Protein AF-0000000066315818 (afdb_homodimer)

Sequence (242 aa):
MDNQFQSSKPIYLQIADQIFYRLVRKELLPGDKLPSVREMAIQTKVNPNTIQRTYSEMERLGIVETRRGQGTFIAEKAEIVDELKDKLTREVLEGFVKQMKELGLTKEEMLEGIKTFTEGGMDNQFQSSKPIYLQIADQIFYRLVRKELLPGDKLPSVREMAIQTKVNPNTIQRTYSEMERLGIVETRRGQGTFIAEKAEIVDELKDKLTREVLEGFVKQMKELGLTKEEMLEGIKTFTEGG

Solvent-accessible surface area (backbone atoms only — not comparable to full-atom values): 13386 Å² total; per-residue (Å²): 114,80,56,60,59,72,69,65,72,56,65,36,57,50,52,43,46,54,52,50,51,32,36,61,65,61,77,40,52,70,58,39,74,49,70,52,49,65,54,44,14,62,56,51,72,42,58,46,69,44,39,44,51,24,53,50,53,35,33,74,71,56,52,31,42,75,42,90,97,76,46,42,24,32,34,82,52,93,54,50,51,60,51,47,46,51,50,53,50,50,53,51,49,52,52,47,53,53,55,41,45,68,72,68,49,49,74,65,53,51,51,50,48,52,52,52,55,64,66,76,98,113,79,56,60,57,71,69,64,71,56,65,37,57,49,52,44,48,54,51,50,52,32,36,61,63,61,78,40,52,69,59,40,74,50,71,52,48,65,55,44,14,63,57,52,73,42,58,45,69,45,40,46,49,24,55,51,53,35,34,75,71,55,51,29,42,76,42,90,98,76,46,39,25,32,34,81,51,94,53,50,52,60,50,47,45,51,51,53,50,51,52,53,50,52,53,47,52,52,52,41,45,69,71,68,50,49,72,66,53,51,51,50,49,53,51,52,56,65,66,75,99

Nearest PDB structures (foldseek):
  4r1h-assembly1_B  TM=8.702E-01  e=7.493E-11  Listeria monocytogenes EGD-e
  3neu-assembly1_A-2  TM=8.964E-01  e=7.465E-10  Listeria innocua
  3tqn-assembly2_B  TM=7.904E-01  e=3.585E-07  Coxiella burnetii
  4tv7-assembly2_D  TM=8.760E-01  e=8.958E-06  Bacillus subtilis subsp. subtilis str. 168
  4tv7-assembly2_C  TM=8.784E-01  e=1.618E-05  Bacillus subtilis subsp. subtilis str. 168

pLDDT: mean 90.93, std 14.02, range [26.39, 98.56]

Structure (mmCIF, N/CA/C/O backbone):
data_AF-0000000066315818-model_v1
#
loop_
_entity.id
_entity.type
_entity.pdbx_description
1 polymer 'Uncharacterized HTH-type transcriptional regulator YhcF'
#
loop_
_atom_site.group_PDB
_atom_site.id
_atom_site.type_symbol
_atom_site.label_atom_id
_atom_site.label_alt_id
_atom_site.label_comp_id
_atom_site.label_asym_id
_atom_site.label_entity_id
_atom_site.label_seq_id
_atom_site.pdbx_PDB_ins_code
_atom_site.Cartn_x
_atom_site.Cartn_y
_atom_site.Cartn_z
_atom_site.occupancy
_atom_site.B_iso_or_equiv
_atom_site.auth_seq_id
_atom_site.auth_comp_id
_atom_site.auth_asym_id
_atom_site.auth_atom_id
_atom_site.pdbx_PDB_model_num
ATOM 1 N N . MET A 1 1 ? -14.688 15.953 -2.24 1 27.12 1 MET A N 1
ATOM 2 C CA . MET A 1 1 ? -13.375 15.375 -1.964 1 27.12 1 MET A CA 1
ATOM 3 C C . MET A 1 1 ? -13.445 13.852 -1.908 1 27.12 1 MET A C 1
ATOM 5 O O . MET A 1 1 ? -14.086 13.289 -1.021 1 27.12 1 MET A O 1
ATOM 9 N N . ASP A 1 2 ? -13.758 13.258 -2.936 1 32.84 2 ASP A N 1
ATOM 10 C CA . ASP A 1 2 ? -13.945 11.828 -3.15 1 32.84 2 ASP A CA 1
ATOM 11 C C . ASP A 1 2 ? -12.93 11.016 -2.354 1 32.84 2 ASP A C 1
ATOM 13 O O . ASP A 1 2 ? -11.719 11.156 -2.553 1 32.84 2 ASP A O 1
ATOM 17 N N . ASN A 1 3 ? -13.141 10.922 -1.144 1 39.19 3 ASN A N 1
ATOM 18 C CA . ASN A 1 3 ? -12.367 10.281 -0.083 1 39.19 3 ASN A CA 1
ATOM 19 C C . ASN A 1 3 ? -11.625 9.047 -0.597 1 39.19 3 ASN A C 1
ATOM 21 O O . ASN A 1 3 ? -12.148 7.938 -0.555 1 39.19 3 ASN A O 1
ATOM 25 N N . GLN A 1 4 ? -11.102 9.18 -1.738 1 41.91 4 GLN A N 1
ATOM 26 C CA . GLN A 1 4 ? -10.477 8 -2.336 1 41.91 4 GLN A CA 1
ATOM 27 C C . GLN A 1 4 ? -9.398 7.43 -1.423 1 41.91 4 GLN A C 1
ATOM 29 O O . GLN A 1 4 ? -8.234 7.828 -1.499 1 41.91 4 GLN A O 1
ATOM 34 N N . PHE A 1 5 ? -9.727 7.484 -0.137 1 46.62 5 PHE A N 1
ATOM 35 C CA . PHE A 1 5 ? -8.797 6.617 0.573 1 46.62 5 PHE A CA 1
ATOM 36 C C . PHE A 1 5 ? -8.156 5.613 -0.38 1 46.62 5 PHE A C 1
ATOM 38 O O . PHE A 1 5 ? -8.789 5.18 -1.347 1 46.62 5 PHE A O 1
ATOM 45 N N . GLN A 1 6 ? -7.082 5.965 -1.024 1 47.81 6 GLN A N 1
ATOM 46 C CA . GLN A 1 6 ? -6.465 5.027 -1.959 1 47.81 6 GLN A CA 1
ATOM 47 C C . GLN A 1 6 ? -7.043 3.625 -1.794 1 47.81 6 GLN A C 1
ATOM 49 O O . GLN A 1 6 ? -6.918 3.02 -0.728 1 47.81 6 GLN A O 1
ATOM 54 N N . SER A 1 7 ? -8.172 3.703 -2.424 1 53.34 7 SER A N 1
ATOM 55 C CA . SER A 1 7 ? -8.828 2.4 -2.518 1 53.34 7 SER A CA 1
ATOM 56 C C . SER A 1 7 ? -7.805 1.271 -2.523 1 53.34 7 SER A C 1
ATOM 58 O O . SER A 1 7 ? -6.832 1.311 -3.281 1 53.34 7 SER A O 1
ATOM 60 N N . SER A 1 8 ? -7.645 0.824 -1.326 1 67.25 8 SER A N 1
ATOM 61 C CA . SER A 1 8 ? -6.879 -0.404 -1.135 1 67.25 8 SER A CA 1
ATOM 62 C C . SER A 1 8 ? -7.047 -1.349 -2.32 1 67.25 8 SER A C 1
ATOM 64 O O . SER A 1 8 ? -8.055 -1.291 -3.031 1 67.25 8 SER A O 1
ATOM 66 N N . LYS A 1 9 ? -5.973 -1.638 -3.043 1 80.06 9 LYS A N 1
ATOM 67 C CA . LYS A 1 9 ? -6.016 -2.705 -4.039 1 80.06 9 LYS A CA 1
ATOM 68 C C . LYS A 1 9 ? -7.223 -3.613 -3.82 1 80.06 9 LYS A C 1
ATOM 70 O O . LYS A 1 9 ? -7.512 -4.012 -2.689 1 80.06 9 LYS A O 1
ATOM 75 N N . PRO A 1 10 ? -8.109 -3.729 -4.961 1 90.38 10 PRO A N 1
ATOM 76 C CA . PRO A 1 10 ? -9.219 -4.672 -4.809 1 90.38 10 PRO A CA 1
ATOM 77 C C . PRO A 1 10 ? -8.805 -5.969 -4.121 1 90.38 10 PRO A C 1
ATOM 79 O O . PRO A 1 10 ? -7.684 -6.445 -4.328 1 90.38 10 PRO A O 1
ATOM 82 N N . ILE A 1 11 ? -9.672 -6.48 -3.428 1 91.94 11 ILE A N 1
ATOM 83 C CA . ILE A 1 11 ? -9.375 -7.629 -2.582 1 91.94 11 ILE A CA 1
ATOM 84 C C . ILE A 1 11 ? -8.891 -8.789 -3.445 1 91.94 11 ILE A C 1
ATOM 86 O O . ILE A 1 11 ? -7.949 -9.5 -3.078 1 91.94 11 ILE A O 1
ATOM 90 N N . TYR A 1 12 ? -9.562 -9.023 -4.66 1 95.69 12 TYR A N 1
ATOM 91 C CA . TYR A 1 12 ? -9.195 -10.172 -5.484 1 95.69 12 TYR A CA 1
ATOM 92 C C . TYR A 1 12 ? -7.762 -10.039 -5.988 1 95.69 12 TYR A C 1
ATOM 94 O O . TYR A 1 12 ? -7.055 -11.039 -6.137 1 95.69 12 TYR A O 1
ATOM 102 N N . LEU A 1 13 ? -7.32 -8.844 -6.184 1 93.81 13 LEU A N 1
ATOM 103 C CA . LEU A 1 13 ? -5.941 -8.625 -6.605 1 93.81 13 LEU A CA 1
ATOM 104 C C . LEU A 1 13 ? -4.977 -8.797 -5.438 1 93.81 13 LEU A C 1
ATOM 106 O O . LEU A 1 13 ? -3.85 -9.258 -5.621 1 93.81 13 LEU A O 1
ATOM 110 N N . GLN A 1 14 ? -5.422 -8.438 -4.312 1 92.44 14 GLN A N 1
ATOM 111 C CA . GLN A 1 14 ? -4.605 -8.648 -3.121 1 92.44 14 GLN A CA 1
ATOM 112 C C . GLN A 1 14 ? -4.379 -10.141 -2.869 1 92.44 14 GLN A C 1
ATOM 114 O O . GLN A 1 14 ? -3.268 -10.555 -2.541 1 92.44 14 GLN A O 1
ATOM 119 N N . ILE A 1 15 ? -5.441 -10.812 -3.072 1 95.06 15 ILE A N 1
ATOM 120 C CA . ILE A 1 15 ? -5.344 -12.258 -2.889 1 95.06 15 ILE A CA 1
ATOM 121 C C . ILE A 1 15 ? -4.41 -12.844 -3.943 1 95.06 15 ILE A C 1
ATOM 123 O O . ILE A 1 15 ? -3.562 -13.688 -3.631 1 95.06 15 ILE A O 1
ATOM 127 N N . ALA A 1 16 ? -4.59 -12.414 -5.145 1 95.75 16 ALA A N 1
ATOM 128 C CA . ALA A 1 16 ? -3.686 -12.867 -6.199 1 95.75 16 ALA A CA 1
ATOM 129 C C . ALA A 1 16 ? -2.232 -12.57 -5.844 1 95.75 16 ALA A C 1
ATOM 131 O O . ALA A 1 16 ? -1.365 -13.438 -5.965 1 95.75 16 ALA A O 1
ATOM 132 N N . ASP A 1 17 ? -2 -11.391 -5.402 1 93.06 17 ASP A N 1
ATOM 133 C CA . ASP A 1 17 ? -0.647 -10.984 -5.027 1 93.06 17 ASP A CA 1
ATOM 134 C C . ASP A 1 17 ? -0.075 -11.906 -3.955 1 93.06 17 ASP A C 1
ATOM 136 O O . ASP A 1 17 ? 1.104 -12.266 -4 1 93.06 17 ASP A O 1
ATOM 140 N N . GLN A 1 18 ? -0.905 -12.227 -3.021 1 93.19 18 GLN A N 1
ATOM 141 C CA . GLN A 1 18 ? -0.452 -13.133 -1.97 1 93.19 18 GLN A CA 1
ATOM 142 C C . GLN A 1 18 ? 0.029 -14.453 -2.555 1 93.19 18 GLN A C 1
ATOM 144 O O . GLN A 1 18 ? 1.058 -14.984 -2.135 1 93.19 18 GLN A O 1
ATOM 149 N N . ILE A 1 19 ? -0.692 -14.906 -3.439 1 95.69 19 ILE A N 1
ATOM 150 C CA . ILE A 1 19 ? -0.314 -16.156 -4.094 1 95.69 19 ILE A CA 1
ATOM 151 C C . ILE A 1 19 ? 0.969 -15.953 -4.895 1 95.69 19 ILE A C 1
ATOM 153 O O . ILE A 1 19 ? 1.873 -16.797 -4.859 1 95.69 19 ILE A O 1
ATOM 157 N N . PHE A 1 20 ? 1.078 -14.805 -5.586 1 95.38 20 PHE A N 1
ATOM 158 C CA . PHE A 1 20 ? 2.268 -14.5 -6.371 1 95.38 20 PHE A CA 1
ATOM 159 C C . PHE A 1 20 ? 3.508 -14.469 -5.484 1 95.38 20 PHE A C 1
ATOM 161 O O . PHE A 1 20 ? 4.547 -15.023 -5.844 1 95.38 20 PHE A O 1
ATOM 168 N N . TYR A 1 21 ? 3.357 -13.914 -4.355 1 93.94 21 TYR A N 1
ATOM 169 C CA . TYR A 1 21 ? 4.5 -13.828 -3.451 1 93.94 21 TYR A CA 1
ATOM 170 C C . TYR A 1 21 ? 4.91 -15.203 -2.953 1 93.94 21 TYR A C 1
ATOM 172 O O . TYR A 1 21 ? 6.102 -15.492 -2.807 1 93.94 21 TYR A O 1
ATOM 180 N N . ARG A 1 22 ? 3.977 -16.047 -2.734 1 94.19 22 ARG A N 1
ATOM 181 C CA . ARG A 1 22 ? 4.293 -17.406 -2.312 1 94.19 22 ARG A CA 1
ATOM 182 C C . ARG A 1 22 ? 5.031 -18.156 -3.414 1 94.19 22 ARG A C 1
ATOM 184 O O . ARG A 1 22 ? 5.906 -18.984 -3.131 1 94.19 22 ARG A O 1
ATOM 191 N N . LEU A 1 23 ? 4.648 -17.859 -4.645 1 95.12 23 LEU A N 1
ATOM 192 C CA . LEU A 1 23 ? 5.332 -18.469 -5.777 1 95.12 23 LEU A CA 1
ATOM 193 C C . LEU A 1 23 ? 6.77 -17.984 -5.879 1 95.12 23 LEU A C 1
ATOM 195 O O . LEU A 1 23 ? 7.695 -18.781 -6.039 1 95.12 23 LEU A O 1
ATOM 199 N N . VAL A 1 24 ? 6.938 -16.719 -5.695 1 93.88 24 VAL A N 1
ATOM 200 C CA . VAL A 1 24 ? 8.258 -16.109 -5.809 1 93.88 24 VAL A CA 1
ATOM 201 C C . VAL A 1 24 ? 9.156 -16.625 -4.68 1 93.88 24 VAL A C 1
ATOM 203 O O . VAL A 1 24 ? 10.352 -16.844 -4.879 1 93.88 24 VAL A O 1
ATOM 206 N N . ARG A 1 25 ? 8.555 -16.891 -3.527 1 92.06 25 ARG A N 1
ATOM 207 C CA . ARG A 1 25 ? 9.289 -17.359 -2.357 1 92.06 25 ARG A CA 1
ATOM 208 C C . ARG A 1 25 ? 9.469 -18.875 -2.389 1 92.06 25 ARG A C 1
ATOM 210 O O . ARG A 1 25 ? 10 -19.469 -1.446 1 92.06 25 ARG A O 1
ATOM 217 N N . LYS A 1 26 ? 8.914 -19.453 -3.361 1 93.06 26 LYS A N 1
ATOM 218 C CA . LYS A 1 26 ? 9.031 -20.891 -3.592 1 93.06 26 LYS A CA 1
ATOM 219 C C . LYS A 1 26 ? 8.273 -21.688 -2.531 1 93.06 26 LYS A C 1
ATOM 221 O O . LYS A 1 26 ? 8.594 -22.844 -2.268 1 93.06 26 LYS A O 1
ATOM 226 N N . GLU A 1 27 ? 7.324 -21.062 -1.844 1 94.62 27 GLU A N 1
ATOM 227 C CA . GLU A 1 27 ? 6.395 -21.75 -0.953 1 94.62 27 GLU A CA 1
ATOM 228 C C . GLU A 1 27 ? 5.344 -22.516 -1.744 1 94.62 27 GLU A C 1
ATOM 230 O O . GLU A 1 27 ? 4.707 -23.438 -1.215 1 94.62 27 GLU A O 1
ATOM 235 N N . LEU A 1 28 ? 5.023 -22.047 -2.898 1 95.31 28 LEU A N 1
ATOM 236 C CA . LEU A 1 28 ? 4.219 -22.688 -3.934 1 95.31 28 LEU A CA 1
ATOM 237 C C . LEU A 1 28 ? 5.059 -22.953 -5.176 1 95.31 28 LEU A C 1
ATOM 239 O O . LEU A 1 28 ? 5.887 -22.141 -5.57 1 95.31 28 LEU A O 1
ATOM 243 N N . LEU A 1 29 ? 4.879 -24.078 -5.773 1 95.38 29 LEU A N 1
ATOM 244 C CA . LEU A 1 29 ? 5.688 -24.453 -6.926 1 95.38 29 LEU A CA 1
ATOM 245 C C . LEU A 1 29 ? 4.812 -24.688 -8.148 1 95.38 29 LEU A C 1
ATOM 247 O O . LEU A 1 29 ? 3.627 -25.016 -8.023 1 95.38 29 LEU A O 1
ATOM 251 N N . PRO A 1 30 ? 5.418 -24.438 -9.344 1 95.75 30 PRO A N 1
ATOM 252 C CA . PRO A 1 30 ? 4.676 -24.828 -10.539 1 95.75 30 PRO A CA 1
ATOM 253 C C . PRO A 1 30 ? 4.137 -26.25 -10.461 1 95.75 30 PRO A C 1
ATOM 255 O O . PRO A 1 30 ? 4.84 -27.156 -10 1 95.75 30 PRO A O 1
ATOM 258 N N . GLY A 1 31 ? 2.9 -26.391 -10.797 1 96.31 31 GLY A N 1
ATOM 259 C CA . GLY A 1 31 ? 2.281 -27.703 -10.773 1 96.31 31 GLY A CA 1
ATOM 260 C C . GLY A 1 31 ? 1.488 -27.953 -9.508 1 96.31 31 GLY A C 1
ATOM 261 O O . GLY A 1 31 ? 0.678 -28.891 -9.453 1 96.31 31 GLY A O 1
ATOM 262 N N . ASP A 1 32 ? 1.671 -27.203 -8.469 1 97.19 32 ASP A N 1
ATOM 263 C CA . ASP A 1 32 ? 0.946 -27.391 -7.215 1 97.19 32 ASP A CA 1
ATOM 264 C C . ASP A 1 32 ? -0.547 -27.125 -7.402 1 97.19 32 ASP A C 1
ATOM 266 O O . ASP A 1 32 ? -0.939 -26.219 -8.133 1 97.19 32 ASP A O 1
ATOM 270 N N . LYS A 1 33 ? -1.318 -27.875 -6.672 1 98.19 33 LYS A N 1
ATOM 271 C CA . LYS A 1 33 ? -2.762 -27.656 -6.648 1 98.19 33 LYS A CA 1
ATOM 272 C C . LYS A 1 33 ? -3.135 -26.578 -5.645 1 98.19 33 LYS A C 1
ATOM 274 O O . LYS A 1 33 ? -2.633 -26.562 -4.52 1 98.19 33 LYS A O 1
ATOM 279 N N . LEU A 1 34 ? -3.98 -25.656 -6.047 1 98.38 34 LEU A N 1
ATOM 280 C CA . LEU A 1 34 ? -4.52 -24.641 -5.133 1 98.38 34 LEU A CA 1
ATOM 281 C C . LEU A 1 34 ? -5.781 -25.156 -4.449 1 98.38 34 LEU A C 1
ATOM 283 O O . LEU A 1 34 ? -6.477 -26.031 -4.984 1 98.38 34 LEU A O 1
ATOM 287 N N . PRO A 1 35 ? -6.074 -24.547 -3.283 1 98.19 35 PRO A N 1
ATOM 288 C CA . PRO A 1 35 ? -7.387 -24.859 -2.705 1 98.19 35 PRO A CA 1
ATOM 289 C C . PRO A 1 35 ? -8.539 -24.547 -3.658 1 98.19 35 PRO A C 1
ATOM 291 O O . PRO A 1 35 ? -8.414 -23.688 -4.527 1 98.19 35 PRO A O 1
ATOM 294 N N . SER A 1 36 ? -9.586 -25.312 -3.512 1 97.88 36 SER A N 1
ATOM 295 C CA . SER A 1 36 ? -10.789 -24.938 -4.254 1 97.88 36 SER A CA 1
ATOM 296 C C . SER A 1 36 ? -11.258 -23.531 -3.9 1 97.88 36 SER A C 1
ATOM 298 O O . SER A 1 36 ? -10.828 -22.969 -2.891 1 97.88 36 SER A O 1
ATOM 300 N N . VAL A 1 37 ? -12.117 -22.938 -4.727 1 97.69 37 VAL A N 1
ATOM 301 C CA . VAL A 1 37 ? -12.68 -21.609 -4.469 1 97.69 37 VAL A CA 1
ATOM 302 C C . VAL A 1 37 ? -13.312 -21.578 -3.08 1 97.69 37 VAL A C 1
ATOM 304 O O . VAL A 1 37 ? -13.07 -20.656 -2.305 1 97.69 37 VAL A O 1
ATOM 307 N N . ARG A 1 38 ? -14.031 -22.625 -2.725 1 97.75 38 ARG A N 1
ATOM 308 C CA . ARG A 1 38 ? -14.703 -22.688 -1.432 1 97.75 38 ARG A CA 1
ATOM 309 C C . ARG A 1 38 ? -13.695 -22.766 -0.292 1 97.75 38 ARG A C 1
ATOM 311 O O . ARG A 1 38 ? -13.82 -22.047 0.704 1 97.75 38 ARG A O 1
ATOM 318 N N . GLU A 1 39 ? -12.734 -23.609 -0.443 1 98.19 39 GLU A N 1
ATOM 319 C CA . GLU A 1 39 ? -11.711 -23.766 0.585 1 98.19 39 GLU A CA 1
ATOM 320 C C . GLU A 1 39 ? -10.93 -22.469 0.788 1 98.19 39 GLU A C 1
ATOM 322 O O . GLU A 1 39 ? -10.68 -22.062 1.924 1 98.19 39 GLU A O 1
ATOM 327 N N . MET A 1 40 ? -10.555 -21.812 -0.313 1 98.06 40 MET A N 1
ATOM 328 C CA . MET A 1 40 ? -9.797 -20.562 -0.239 1 98.06 40 MET A CA 1
ATOM 329 C C . MET A 1 40 ? -10.625 -19.469 0.415 1 98.06 40 MET A C 1
ATOM 331 O O . MET A 1 40 ? -10.102 -18.656 1.174 1 98.06 40 MET A O 1
ATOM 335 N N . ALA A 1 41 ? -11.875 -19.453 0.079 1 98.06 41 ALA A N 1
ATOM 336 C CA . ALA A 1 41 ? -12.781 -18.484 0.683 1 98.06 41 ALA A CA 1
ATOM 337 C C . ALA A 1 41 ? -12.82 -18.641 2.201 1 98.06 41 ALA A C 1
ATOM 339 O O . ALA A 1 41 ? -12.766 -17.641 2.932 1 98.06 41 ALA A O 1
ATOM 340 N N . ILE A 1 42 ? -12.844 -19.844 2.646 1 97.25 42 ILE A N 1
ATOM 341 C CA . ILE A 1 42 ? -12.875 -20.141 4.074 1 97.25 42 ILE A CA 1
ATOM 342 C C . ILE A 1 42 ? -11.547 -19.75 4.715 1 97.25 42 ILE A C 1
ATOM 344 O O . ILE A 1 42 ? -11.523 -19.047 5.734 1 97.25 42 ILE A O 1
ATOM 348 N N . GLN A 1 43 ? -10.484 -20.094 4.07 1 95.88 43 GLN A N 1
ATOM 349 C CA . GLN A 1 43 ? -9.148 -19.828 4.602 1 95.88 43 GLN A CA 1
ATOM 350 C C . GLN A 1 43 ? -8.898 -18.328 4.711 1 95.88 43 GLN A C 1
ATOM 352 O O . GLN A 1 43 ? -8.227 -17.859 5.637 1 95.88 43 GLN A O 1
ATOM 357 N N . THR A 1 44 ? -9.43 -17.562 3.781 1 94.62 44 THR A N 1
ATOM 358 C CA . THR A 1 44 ? -9.117 -16.141 3.705 1 94.62 44 THR A CA 1
ATOM 359 C C . THR A 1 44 ? -10.258 -15.297 4.273 1 94.62 44 THR A C 1
ATOM 361 O O . THR A 1 44 ? -10.141 -14.078 4.414 1 94.62 44 THR A O 1
ATOM 364 N N . LYS A 1 45 ? -11.383 -15.938 4.535 1 96.06 45 LYS A N 1
ATOM 365 C CA . LYS A 1 45 ? -12.586 -15.242 4.984 1 96.06 45 LYS A CA 1
ATOM 366 C C . LYS A 1 45 ? -13.031 -14.195 3.967 1 96.06 45 LYS A C 1
ATOM 368 O O . LYS A 1 45 ? -13.32 -13.055 4.328 1 96.06 45 LYS A O 1
ATOM 373 N N . VAL A 1 46 ? -12.984 -14.602 2.762 1 96.31 46 VAL A N 1
ATOM 374 C CA . VAL A 1 46 ? -13.367 -13.742 1.646 1 96.31 46 VAL A CA 1
ATOM 375 C C . VAL A 1 46 ? -14.523 -14.375 0.878 1 96.31 46 VAL A C 1
ATOM 377 O O . VAL A 1 46 ? -14.633 -15.602 0.807 1 96.31 46 VAL A O 1
ATOM 380 N N . ASN A 1 47 ? -15.32 -13.562 0.329 1 97.44 47 ASN A N 1
ATOM 381 C CA . ASN A 1 47 ? -16.453 -14.016 -0.466 1 97.44 47 ASN A CA 1
ATOM 382 C C . ASN A 1 47 ? -16.016 -14.938 -1.597 1 97.44 47 ASN A C 1
ATOM 384 O O . ASN A 1 47 ? -15.078 -14.617 -2.334 1 97.44 47 ASN A O 1
ATOM 388 N N . PRO A 1 48 ? -16.656 -16.109 -1.679 1 98.31 48 PRO A N 1
ATOM 389 C CA . PRO A 1 48 ? -16.266 -17.031 -2.744 1 98.31 48 PRO A CA 1
ATOM 390 C C . PRO A 1 48 ? -16.297 -16.391 -4.129 1 98.31 48 PRO A C 1
ATOM 392 O O . PRO A 1 48 ? -15.492 -16.75 -4.996 1 98.31 48 PRO A O 1
ATOM 395 N N . ASN A 1 49 ? -17.156 -15.484 -4.312 1 98.56 49 ASN A N 1
ATOM 396 C CA . ASN A 1 49 ? -17.203 -14.797 -5.598 1 98.56 49 ASN A CA 1
ATOM 397 C C . ASN A 1 49 ? -15.922 -14 -5.855 1 98.56 49 ASN A C 1
ATOM 399 O O . ASN A 1 49 ? -15.461 -13.906 -6.996 1 98.56 49 ASN A O 1
ATOM 403 N N . THR A 1 50 ? -15.367 -13.406 -4.859 1 98.06 50 THR A N 1
ATOM 404 C CA . THR A 1 50 ? -14.102 -12.688 -4.953 1 98.06 50 THR A CA 1
ATOM 405 C C . THR A 1 50 ? -12.961 -13.648 -5.254 1 98.06 50 THR A C 1
ATOM 407 O O . THR A 1 50 ? -12.078 -13.336 -6.066 1 98.06 50 THR A O 1
ATOM 410 N N . ILE A 1 51 ? -13.055 -14.82 -4.656 1 98.19 51 ILE A N 1
ATOM 411 C CA . ILE A 1 51 ? -12.031 -15.828 -4.91 1 98.19 51 ILE A CA 1
ATOM 412 C C . ILE A 1 51 ? -12.125 -16.312 -6.355 1 98.19 51 ILE A C 1
ATOM 414 O O . ILE A 1 51 ? -11.102 -16.484 -7.023 1 98.19 51 ILE A O 1
ATOM 418 N N . GLN A 1 52 ? -13.328 -16.516 -6.754 1 98.44 52 GLN A N 1
ATOM 419 C CA . GLN A 1 52 ? -13.516 -16.922 -8.148 1 98.44 52 GLN A CA 1
ATOM 420 C C . GLN A 1 52 ? -12.898 -15.906 -9.102 1 98.44 52 GLN A C 1
ATOM 422 O O . GLN A 1 52 ? -12.242 -16.281 -10.078 1 98.44 52 GLN A O 1
ATOM 427 N N . ARG A 1 53 ? -13.141 -14.664 -8.828 1 98.38 53 ARG A N 1
ATOM 428 C CA . ARG A 1 53 ? -12.539 -13.602 -9.633 1 98.38 53 ARG A CA 1
ATOM 429 C C . ARG A 1 53 ? -11.016 -13.672 -9.586 1 98.38 53 ARG A C 1
ATOM 431 O O . ARG A 1 53 ? -10.344 -13.453 -10.594 1 98.38 53 ARG A O 1
ATOM 438 N N . THR A 1 54 ? -10.484 -13.961 -8.469 1 98.38 54 THR A N 1
ATOM 439 C CA . THR A 1 54 ? -9.047 -14.102 -8.297 1 98.38 54 THR A CA 1
ATOM 440 C C . THR A 1 54 ? -8.492 -15.188 -9.211 1 98.38 54 THR A C 1
ATOM 442 O O . THR A 1 54 ? -7.555 -14.953 -9.977 1 98.38 54 THR A O 1
ATOM 445 N N . TYR A 1 55 ? -9.086 -16.359 -9.109 1 98.31 55 TYR A N 1
ATOM 446 C CA . TYR A 1 55 ? -8.617 -17.5 -9.898 1 98.31 55 TYR A CA 1
ATOM 447 C C . TYR A 1 55 ? -8.797 -17.234 -11.383 1 98.31 55 TYR A C 1
ATOM 449 O O . TYR A 1 55 ? -7.934 -17.594 -12.188 1 98.31 55 TYR A O 1
ATOM 457 N N . SER A 1 56 ? -9.914 -16.578 -11.742 1 98.25 56 SER A N 1
ATOM 458 C CA . SER A 1 56 ? -10.156 -16.25 -13.141 1 98.25 56 SER A CA 1
ATOM 459 C C . SER A 1 56 ? -9.102 -15.289 -13.68 1 98.25 56 SER A C 1
ATOM 461 O O . SER A 1 56 ? -8.586 -15.477 -14.781 1 98.25 56 SER A O 1
ATOM 463 N N . GLU A 1 57 ? -8.805 -14.266 -12.883 1 97.5 57 GLU A N 1
ATOM 464 C CA . GLU A 1 57 ? -7.777 -13.305 -13.266 1 97.5 57 GLU A CA 1
ATOM 465 C C . GLU A 1 57 ? -6.422 -13.984 -13.43 1 97.5 57 GLU A C 1
ATOM 467 O O . GLU A 1 57 ? -5.707 -13.734 -14.406 1 97.5 57 GLU A O 1
ATOM 472 N N . MET A 1 58 ? -6.102 -14.82 -12.555 1 97.12 58 MET A N 1
ATOM 473 C CA . MET A 1 58 ? -4.824 -15.523 -12.602 1 97.12 58 MET A CA 1
ATOM 474 C C . MET A 1 58 ? -4.766 -16.453 -13.805 1 97.12 58 MET A C 1
ATOM 476 O O . MET A 1 58 ? -3.699 -16.641 -14.398 1 97.12 58 MET A O 1
ATOM 480 N N . GLU A 1 59 ? -5.887 -17.078 -14.125 1 97.25 59 GLU A N 1
ATOM 481 C CA . GLU A 1 59 ? -5.945 -17.938 -15.305 1 97.25 59 GLU A CA 1
ATOM 482 C C . GLU A 1 59 ? -5.734 -17.125 -16.578 1 97.25 59 GLU A C 1
ATOM 484 O O . GLU A 1 59 ? -5 -17.562 -17.469 1 97.25 59 GLU A O 1
ATOM 489 N N . ARG A 1 60 ? -6.367 -16.031 -16.641 1 95.75 60 ARG A N 1
ATOM 490 C CA . ARG A 1 60 ? -6.203 -15.141 -17.781 1 95.75 60 ARG A CA 1
ATOM 491 C C . ARG A 1 60 ? -4.742 -14.766 -17.984 1 95.75 60 ARG A C 1
ATOM 493 O O . ARG A 1 60 ? -4.262 -14.672 -19.109 1 95.75 60 ARG A O 1
ATOM 500 N N . LEU A 1 61 ? -4.059 -14.602 -16.875 1 92.88 61 LEU A N 1
ATOM 501 C CA . LEU A 1 61 ? -2.654 -14.211 -16.906 1 92.88 61 LEU A CA 1
ATOM 502 C C . LEU A 1 61 ? -1.76 -15.422 -17.188 1 92.88 61 LEU A C 1
ATOM 504 O O . LEU A 1 61 ? -0.544 -15.273 -17.344 1 92.88 61 LEU A O 1
ATOM 508 N N . GLY A 1 62 ? -2.34 -16.562 -17.188 1 94.5 62 GLY A N 1
ATOM 509 C CA . GLY A 1 62 ? -1.591 -17.781 -17.453 1 94.5 62 GLY A CA 1
ATOM 510 C C . GLY A 1 62 ? -0.83 -18.297 -16.25 1 94.5 62 GLY A C 1
ATOM 511 O O . GLY A 1 62 ? 0.073 -19.125 -16.391 1 94.5 62 GLY A O 1
ATOM 512 N N . ILE A 1 63 ? -1.184 -17.844 -15.086 1 95.5 63 ILE A N 1
ATOM 513 C CA . ILE A 1 63 ? -0.473 -18.219 -13.867 1 95.5 63 ILE A CA 1
ATOM 514 C C . ILE A 1 63 ? -1.025 -19.531 -13.328 1 95.5 63 ILE A C 1
ATOM 516 O O . ILE A 1 63 ? -0.284 -20.328 -12.75 1 95.5 63 ILE A O 1
ATOM 520 N N . VAL A 1 64 ? -2.35 -19.719 -13.539 1 97.12 64 VAL A N 1
ATOM 521 C CA . VAL A 1 64 ? -2.961 -20.969 -13.117 1 97.12 64 VAL A CA 1
ATOM 522 C C . VAL A 1 64 ? -3.717 -21.594 -14.281 1 97.12 64 VAL A C 1
ATOM 524 O O . VAL A 1 64 ? -3.965 -20.938 -15.297 1 97.12 64 VAL A O 1
ATOM 527 N N . GLU A 1 65 ? -3.979 -22.797 -14.125 1 96.88 65 GLU A N 1
ATOM 528 C CA . GLU A 1 65 ? -4.805 -23.547 -15.07 1 96.88 65 GLU A CA 1
ATOM 529 C C . GLU A 1 65 ? -5.844 -24.391 -14.336 1 96.88 65 GLU A C 1
ATOM 531 O O . GLU A 1 65 ? -5.547 -25 -13.305 1 96.88 65 GLU A O 1
ATOM 536 N N . THR A 1 66 ? -7.008 -24.328 -14.844 1 95.94 66 THR A N 1
ATOM 537 C CA . THR A 1 66 ? -8.07 -25.156 -14.289 1 95.94 66 THR A CA 1
ATOM 538 C C . THR A 1 66 ? -8.203 -26.453 -15.086 1 95.94 66 THR A C 1
ATOM 540 O O . THR A 1 66 ? -8.258 -26.438 -16.312 1 95.94 66 THR A O 1
ATOM 543 N N . ARG A 1 67 ? -8.156 -27.547 -14.398 1 95.5 67 ARG A N 1
ATOM 544 C CA . ARG A 1 67 ? -8.391 -28.859 -14.969 1 95.5 67 ARG A CA 1
ATOM 545 C C . ARG A 1 67 ? -9.75 -29.422 -14.539 1 95.5 67 ARG A C 1
ATOM 547 O O . ARG A 1 67 ? -9.961 -29.688 -13.352 1 95.5 67 ARG A O 1
ATOM 554 N N . ARG A 1 68 ? -10.617 -29.562 -15.484 1 93.25 68 ARG A N 1
ATOM 555 C CA . ARG A 1 68 ? -11.992 -29.969 -15.211 1 93.25 68 ARG A CA 1
ATOM 556 C C . ARG A 1 68 ? -12.031 -31.188 -14.297 1 93.25 68 ARG A C 1
ATOM 558 O O . ARG A 1 68 ? -11.391 -32.188 -14.57 1 93.25 68 ARG A O 1
ATOM 565 N N . GLY A 1 69 ? -12.727 -31.016 -13.18 1 94.06 69 GLY A N 1
ATOM 566 C CA . GLY A 1 69 ? -12.93 -32.094 -12.234 1 94.06 69 GLY A CA 1
ATOM 567 C C . GLY A 1 69 ? -11.734 -32.312 -11.328 1 94.06 69 GLY A C 1
ATOM 568 O O . GLY A 1 69 ? -11.797 -33.125 -10.406 1 94.06 69 GLY A O 1
ATOM 569 N N . GLN A 1 70 ? -10.594 -31.703 -11.594 1 96.62 70 GLN A N 1
ATOM 570 C CA . GLN A 1 70 ? -9.383 -31.953 -10.82 1 96.62 70 GLN A CA 1
ATOM 571 C C . GLN A 1 70 ? -9.023 -30.766 -9.945 1 96.62 70 GLN A C 1
ATOM 573 O O . GLN A 1 70 ? -8.43 -30.922 -8.875 1 96.62 70 GLN A O 1
ATOM 578 N N . GLY A 1 71 ? -9.383 -29.562 -10.414 1 97.25 71 GLY A N 1
ATOM 579 C CA . GLY A 1 71 ? -9.109 -28.375 -9.625 1 97.25 71 GLY A CA 1
ATOM 580 C C . GLY A 1 71 ? -8.234 -27.375 -10.344 1 97.25 71 GLY A C 1
ATOM 581 O O . GLY A 1 71 ? -8.148 -27.375 -11.57 1 97.25 71 GLY A O 1
ATOM 582 N N . THR A 1 72 ? -7.742 -26.391 -9.664 1 97.81 72 THR A N 1
ATOM 583 C CA . THR A 1 72 ? -6.898 -25.312 -10.18 1 97.81 72 THR A CA 1
ATOM 584 C C . THR A 1 72 ? -5.441 -25.531 -9.781 1 97.81 72 THR A C 1
ATOM 586 O O . THR A 1 72 ? -5.148 -25.812 -8.617 1 97.81 72 THR A O 1
ATOM 589 N N . PHE A 1 73 ? -4.555 -25.438 -10.734 1 98.12 73 PHE A N 1
ATOM 590 C CA . PHE A 1 73 ? -3.137 -25.719 -10.523 1 98.12 73 PHE A CA 1
ATOM 591 C C . PHE A 1 73 ? -2.289 -24.531 -10.961 1 98.12 73 PHE A C 1
ATOM 593 O O . PHE A 1 73 ? -2.65 -23.812 -11.898 1 98.12 73 PHE A O 1
ATOM 600 N N . ILE A 1 74 ? -1.162 -24.344 -10.242 1 97.62 74 ILE A N 1
ATOM 601 C CA . ILE A 1 74 ? -0.167 -23.406 -10.758 1 97.62 74 ILE A CA 1
ATOM 602 C C . ILE A 1 74 ? 0.356 -23.906 -12.102 1 97.62 74 ILE A C 1
ATOM 604 O O . ILE A 1 74 ? 0.708 -25.078 -12.242 1 97.62 74 ILE A O 1
ATOM 608 N N . ALA A 1 75 ? 0.376 -23.016 -13.102 1 95.75 75 ALA A N 1
ATOM 609 C CA . ALA A 1 75 ? 0.826 -23.391 -14.438 1 95.75 75 ALA A CA 1
ATOM 610 C C . ALA A 1 75 ? 2.264 -23.906 -14.406 1 95.75 75 ALA A C 1
ATOM 612 O O . ALA A 1 75 ? 3.111 -23.344 -13.703 1 95.75 75 ALA A O 1
ATOM 613 N N . GLU A 1 76 ? 2.516 -25 -15.219 1 92.88 76 GLU A N 1
ATOM 614 C CA . GLU A 1 76 ? 3.855 -25.578 -15.312 1 92.88 76 GLU A CA 1
ATOM 615 C C . GLU A 1 76 ? 4.633 -24.969 -16.484 1 92.88 76 GLU A C 1
ATOM 617 O O . GLU A 1 76 ? 4.672 -25.531 -17.578 1 92.88 76 GLU A O 1
ATOM 622 N N . LYS A 1 77 ? 4.938 -23.75 -16.359 1 87.44 77 LYS A N 1
ATOM 623 C CA . LYS A 1 77 ? 5.766 -23.031 -17.328 1 87.44 77 LYS A CA 1
ATOM 624 C C . LYS A 1 77 ? 7.102 -22.625 -16.719 1 87.44 77 LYS A C 1
ATOM 626 O O . LYS A 1 77 ? 7.148 -22.188 -15.555 1 87.44 77 LYS A O 1
ATOM 631 N N . ALA A 1 78 ? 8.18 -22.797 -17.422 1 77.5 78 ALA A N 1
ATOM 632 C CA . ALA A 1 78 ? 9.531 -22.609 -16.906 1 77.5 78 ALA A CA 1
ATOM 633 C C . ALA A 1 78 ? 9.75 -21.172 -16.453 1 77.5 78 ALA A C 1
ATOM 635 O O . ALA A 1 78 ? 10.477 -20.922 -15.477 1 77.5 78 ALA A O 1
ATOM 636 N N . GLU A 1 79 ? 9.008 -20.234 -16.984 1 89.31 79 GLU A N 1
ATOM 637 C CA . GLU A 1 79 ? 9.391 -18.844 -16.75 1 89.31 79 GLU A CA 1
ATOM 638 C C . GLU A 1 79 ? 8.359 -18.125 -15.883 1 89.31 79 GLU A C 1
ATOM 640 O O . GLU A 1 79 ? 8.43 -16.922 -15.695 1 89.31 79 GLU A O 1
ATOM 645 N N . ILE A 1 80 ? 7.523 -18.922 -15.219 1 90.31 80 ILE A N 1
ATOM 646 C CA . ILE A 1 80 ? 6.391 -18.266 -14.57 1 90.31 80 ILE A CA 1
ATOM 647 C C . ILE A 1 80 ? 6.867 -17.5 -13.336 1 90.31 80 ILE A C 1
ATOM 649 O O . ILE A 1 80 ? 6.418 -16.391 -13.078 1 90.31 80 ILE A O 1
ATOM 653 N N . VAL A 1 81 ? 7.758 -18.125 -12.656 1 92.19 81 VAL A N 1
ATOM 654 C CA . VAL A 1 81 ? 8.242 -17.5 -11.43 1 92.19 81 VAL A CA 1
ATOM 655 C C . VAL A 1 81 ? 9.023 -16.234 -11.766 1 92.19 81 VAL A C 1
ATOM 657 O O . VAL A 1 81 ? 8.828 -15.188 -11.141 1 92.19 81 VAL A O 1
ATOM 660 N N . ASP A 1 82 ? 9.844 -16.359 -12.781 1 92.31 82 ASP A N 1
ATOM 661 C CA . ASP A 1 82 ? 10.633 -15.203 -13.203 1 92.31 82 ASP A CA 1
ATOM 662 C C . ASP A 1 82 ? 9.734 -14.086 -13.734 1 92.31 82 ASP A C 1
ATOM 664 O O . ASP A 1 82 ? 9.961 -12.906 -13.445 1 92.31 82 ASP A O 1
ATOM 668 N N . GLU A 1 83 ? 8.789 -14.477 -14.461 1 92.12 83 GLU A N 1
ATOM 669 C CA . GLU A 1 83 ? 7.844 -13.508 -15.008 1 92.12 83 GLU A CA 1
ATOM 670 C C . GLU A 1 83 ? 7.074 -12.797 -13.906 1 92.12 83 GLU A C 1
ATOM 672 O O . GLU A 1 83 ? 6.867 -11.586 -13.961 1 92.12 83 GLU A O 1
ATOM 677 N N . LEU A 1 84 ? 6.695 -13.547 -12.93 1 93.69 84 LEU A N 1
ATOM 678 C CA . LEU A 1 84 ? 5.961 -12.977 -11.805 1 93.69 84 LEU A CA 1
ATOM 679 C C . LEU A 1 84 ? 6.852 -12.039 -10.992 1 93.69 84 LEU A C 1
ATOM 681 O O . LEU A 1 84 ? 6.41 -10.961 -10.578 1 93.69 84 LEU A O 1
ATOM 685 N N . LYS A 1 85 ? 8.031 -12.492 -10.789 1 94.44 85 LYS A N 1
ATOM 686 C CA . LYS A 1 85 ? 8.984 -11.656 -10.062 1 94.44 85 LYS A CA 1
ATOM 687 C C . LYS A 1 85 ? 9.18 -10.312 -10.758 1 94.44 85 LYS A C 1
ATOM 689 O O . LYS A 1 85 ? 9.164 -9.266 -10.109 1 94.44 85 LYS A O 1
ATOM 694 N N . ASP A 1 86 ? 9.281 -10.383 -12.055 1 93.94 86 ASP A N 1
ATOM 695 C CA . ASP A 1 86 ? 9.453 -9.164 -12.836 1 93.94 86 ASP A CA 1
ATOM 696 C C . ASP A 1 86 ? 8.227 -8.266 -12.727 1 93.94 86 ASP A C 1
ATOM 698 O O . ASP A 1 86 ? 8.352 -7.051 -12.562 1 93.94 86 ASP A O 1
ATOM 702 N N . LYS A 1 87 ? 7.129 -8.898 -12.805 1 93.62 87 LYS A N 1
ATOM 703 C CA . LYS A 1 87 ? 5.879 -8.148 -12.727 1 93.62 87 LYS A CA 1
ATOM 704 C C . LYS A 1 87 ? 5.738 -7.449 -11.375 1 93.62 87 LYS A C 1
ATOM 706 O O . LYS A 1 87 ? 5.445 -6.254 -11.32 1 93.62 87 LYS A O 1
ATOM 711 N N . LEU A 1 88 ? 5.914 -8.164 -10.312 1 95.38 88 LEU A N 1
ATOM 712 C CA . LEU A 1 88 ? 5.785 -7.605 -8.969 1 95.38 88 LEU A CA 1
ATOM 713 C C . LEU A 1 88 ? 6.836 -6.523 -8.727 1 95.38 88 LEU A C 1
ATOM 715 O O . LEU A 1 88 ? 6.531 -5.48 -8.148 1 95.38 88 LEU A O 1
ATOM 719 N N . THR A 1 89 ? 8.086 -6.758 -9.188 1 96.38 89 THR A N 1
ATOM 720 C CA . THR A 1 89 ? 9.164 -5.785 -9.055 1 96.38 89 THR A CA 1
ATOM 721 C C . THR A 1 89 ? 8.797 -4.469 -9.727 1 96.38 89 THR A C 1
ATOM 723 O O . THR A 1 89 ? 8.969 -3.396 -9.148 1 96.38 89 THR A O 1
ATOM 726 N N . ARG A 1 90 ? 8.258 -4.562 -10.914 1 95.81 90 ARG A N 1
ATOM 727 C CA . ARG A 1 90 ? 7.875 -3.375 -11.664 1 95.81 90 ARG A CA 1
ATOM 728 C C . ARG A 1 90 ? 6.773 -2.604 -10.953 1 95.81 90 ARG A C 1
ATOM 730 O O . ARG A 1 90 ? 6.82 -1.374 -10.867 1 95.81 90 ARG A O 1
ATOM 737 N N . GLU A 1 91 ? 5.809 -3.326 -10.438 1 94.44 91 GLU A N 1
ATOM 738 C CA . GLU A 1 91 ? 4.699 -2.695 -9.734 1 94.44 91 GLU A CA 1
ATOM 739 C C . GLU A 1 91 ? 5.188 -1.958 -8.492 1 94.44 91 GLU A C 1
ATOM 741 O O . GLU A 1 91 ? 4.773 -0.827 -8.227 1 94.44 91 GLU A O 1
ATOM 746 N N . VAL A 1 92 ? 6.047 -2.592 -7.711 1 95.56 92 VAL A N 1
ATOM 747 C CA . VAL A 1 92 ? 6.57 -1.991 -6.488 1 95.56 92 VAL A CA 1
ATOM 748 C C . VAL A 1 92 ? 7.414 -0.767 -6.832 1 95.56 92 VAL A C 1
ATOM 750 O O . VAL A 1 92 ? 7.289 0.281 -6.195 1 95.56 92 VAL A O 1
ATOM 753 N N . LEU A 1 93 ? 8.234 -0.889 -7.898 1 96.56 93 LEU A N 1
ATOM 754 C CA . LEU A 1 93 ? 9.086 0.207 -8.344 1 96.56 93 LEU A CA 1
ATOM 755 C C . LEU A 1 93 ? 8.25 1.405 -8.781 1 96.56 93 LEU A C 1
ATOM 757 O O . LEU A 1 93 ? 8.531 2.539 -8.391 1 96.56 93 LEU A O 1
ATOM 761 N N . GLU A 1 94 ? 7.262 1.126 -9.555 1 95.31 94 GLU A N 1
ATOM 762 C CA . GLU A 1 94 ? 6.395 2.191 -10.047 1 95.31 94 GLU A CA 1
ATOM 763 C C . GLU A 1 94 ? 5.707 2.92 -8.898 1 95.31 94 GLU A C 1
ATOM 765 O O . GLU A 1 94 ? 5.656 4.152 -8.875 1 95.31 94 GLU A O 1
ATOM 770 N N . GLY A 1 95 ? 5.184 2.135 -7.949 1 94.69 95 GLY A N 1
ATOM 771 C CA . GLY A 1 95 ? 4.559 2.73 -6.781 1 94.69 95 GLY A CA 1
ATOM 772 C C . GLY A 1 95 ? 5.512 3.576 -5.957 1 94.69 95 GLY A C 1
ATOM 773 O O . GLY A 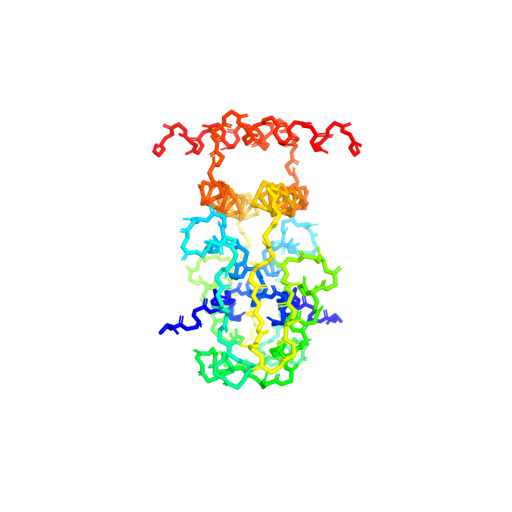1 95 ? 5.16 4.676 -5.523 1 94.69 95 GLY A O 1
ATOM 774 N N . PHE A 1 96 ? 6.684 3.104 -5.812 1 96.56 96 PHE A N 1
ATOM 775 C CA . PHE A 1 96 ? 7.711 3.791 -5.039 1 96.56 96 PHE A CA 1
ATOM 776 C C . PHE A 1 96 ? 8.07 5.121 -5.688 1 96.56 96 PHE A C 1
ATOM 778 O O . PHE A 1 96 ? 8.055 6.164 -5.027 1 96.56 96 PHE A O 1
ATOM 785 N N . VAL A 1 97 ? 8.344 5.102 -6.977 1 96.81 97 VAL A N 1
ATOM 786 C CA . VAL A 1 97 ? 8.773 6.305 -7.684 1 96.81 97 VAL A CA 1
ATOM 787 C C . VAL A 1 97 ? 7.648 7.336 -7.68 1 96.81 97 VAL A C 1
ATOM 789 O O . VAL A 1 97 ? 7.891 8.523 -7.449 1 96.81 97 VAL A O 1
ATOM 792 N N . LYS A 1 98 ? 6.457 6.859 -7.895 1 94.44 98 LYS A N 1
ATOM 793 C CA . LYS A 1 98 ? 5.312 7.766 -7.895 1 94.44 98 LYS A CA 1
ATOM 794 C C . LYS A 1 98 ? 5.156 8.453 -6.539 1 94.44 98 LYS A C 1
ATOM 796 O O . LYS A 1 98 ? 4.992 9.672 -6.469 1 94.44 98 LYS A O 1
ATOM 801 N N . GLN A 1 99 ? 5.219 7.68 -5.465 1 93.94 99 GLN A N 1
ATOM 802 C CA . GLN A 1 99 ? 5.059 8.219 -4.117 1 93.94 99 GLN A CA 1
ATOM 803 C C . GLN A 1 99 ? 6.191 9.188 -3.779 1 93.94 99 GLN A C 1
ATOM 805 O O . GLN A 1 99 ? 5.953 10.25 -3.203 1 93.94 99 GLN A O 1
ATOM 810 N N . MET A 1 100 ? 7.398 8.852 -4.141 1 96.38 100 MET A N 1
ATOM 811 C CA . MET A 1 100 ? 8.547 9.703 -3.838 1 96.38 100 MET A CA 1
ATOM 812 C C . MET A 1 100 ? 8.469 11.016 -4.609 1 96.38 100 MET A C 1
ATOM 814 O O . MET A 1 100 ? 8.812 12.07 -4.082 1 96.38 100 MET A O 1
ATOM 818 N N . LYS A 1 101 ? 7.961 10.945 -5.824 1 94.44 101 LYS A N 1
ATOM 819 C CA . LYS A 1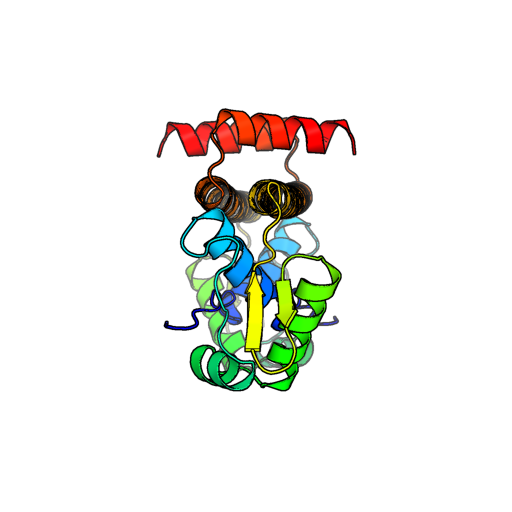 101 ? 7.777 12.164 -6.609 1 94.44 101 LYS A CA 1
ATOM 820 C C . LYS A 1 101 ? 6.719 13.062 -5.984 1 94.44 101 LYS A C 1
ATOM 822 O O . LYS A 1 101 ? 6.883 14.289 -5.949 1 94.44 101 LYS A O 1
ATOM 827 N N . GLU A 1 102 ? 5.691 12.43 -5.5 1 91.88 102 GLU A N 1
ATOM 828 C CA . GLU A 1 102 ? 4.641 13.188 -4.836 1 91.88 102 GLU A CA 1
ATOM 829 C C . GLU A 1 102 ? 5.184 13.914 -3.607 1 91.88 102 GLU A C 1
ATOM 831 O O . GLU A 1 102 ? 4.691 14.992 -3.25 1 91.88 102 GLU A O 1
ATOM 836 N N . LEU A 1 103 ? 6.152 13.352 -3.002 1 94.62 103 LEU A N 1
ATOM 837 C CA . LEU A 1 103 ? 6.762 13.938 -1.812 1 94.62 103 LEU A CA 1
ATOM 838 C C . LEU A 1 103 ? 7.82 14.961 -2.193 1 94.62 103 LEU A C 1
ATOM 840 O O . LEU A 1 103 ? 8.43 15.586 -1.321 1 94.62 103 LEU A O 1
ATOM 844 N N . GLY A 1 104 ? 8.109 15.109 -3.51 1 93.19 104 GLY A N 1
ATOM 845 C CA . GLY A 1 104 ? 9 16.141 -4.012 1 93.19 104 GLY A CA 1
ATOM 846 C C . GLY A 1 104 ? 10.445 15.703 -4.098 1 93.19 104 GLY A C 1
ATOM 847 O O . GLY A 1 104 ? 11.359 16.531 -4.121 1 93.19 104 GLY A O 1
ATOM 848 N N . LEU A 1 105 ? 10.703 14.445 -4.094 1 94.94 105 LEU A N 1
ATOM 849 C CA . LEU A 1 105 ? 12.078 13.961 -4.152 1 94.94 105 LEU A CA 1
ATOM 850 C C . LEU A 1 105 ? 12.547 13.836 -5.598 1 94.94 105 LEU A C 1
ATOM 852 O O . LEU A 1 105 ? 11.773 13.461 -6.48 1 94.94 105 LEU A O 1
ATOM 856 N N . THR A 1 106 ? 13.82 14.117 -5.82 1 94.5 106 THR A N 1
ATOM 857 C CA . THR A 1 106 ? 14.469 13.914 -7.113 1 94.5 106 THR A CA 1
ATOM 858 C C . THR A 1 106 ? 14.984 12.477 -7.238 1 94.5 106 THR A C 1
ATOM 860 O O . THR A 1 106 ? 15.008 11.734 -6.258 1 94.5 106 THR A O 1
ATOM 863 N N . LYS A 1 107 ? 15.305 12.156 -8.516 1 95.81 107 LYS A N 1
ATOM 864 C CA . LYS A 1 107 ? 15.922 10.859 -8.758 1 95.81 107 LYS A CA 1
ATOM 865 C C . LYS A 1 107 ? 17.156 10.656 -7.867 1 95.81 107 LYS A C 1
ATOM 867 O O . LYS A 1 107 ? 17.312 9.602 -7.262 1 95.81 107 LYS A O 1
ATOM 872 N N . GLU A 1 108 ? 17.953 11.703 -7.754 1 96.19 108 GLU A N 1
ATOM 873 C CA . GLU A 1 108 ? 19.172 11.625 -6.961 1 96.19 108 GLU A CA 1
ATOM 874 C C . GLU A 1 108 ? 18.859 11.391 -5.488 1 96.19 108 GLU A C 1
ATOM 876 O O . GLU A 1 108 ? 19.547 10.602 -4.82 1 96.19 108 GLU A O 1
ATOM 881 N N . GLU A 1 109 ? 17.922 12 -5.031 1 95.5 109 GLU A N 1
ATOM 882 C CA . GLU A 1 109 ? 17.531 11.836 -3.633 1 95.5 109 GLU A CA 1
ATOM 883 C C . GLU A 1 109 ? 16.984 10.43 -3.363 1 95.5 109 GLU A C 1
ATOM 885 O O . GLU A 1 109 ? 17.234 9.859 -2.301 1 95.5 109 GLU A O 1
ATOM 890 N N . MET A 1 110 ? 16.219 9.906 -4.316 1 96.69 110 MET A N 1
ATOM 891 C CA . MET A 1 110 ? 15.711 8.547 -4.188 1 96.69 110 MET A CA 1
ATOM 892 C C . MET A 1 110 ? 16.859 7.543 -4.102 1 96.69 110 MET A C 1
ATOM 894 O O . MET A 1 110 ? 16.859 6.668 -3.236 1 96.69 110 MET A O 1
ATOM 898 N N . LEU A 1 111 ? 17.781 7.668 -5.012 1 96.44 111 LEU A N 1
ATOM 899 C CA . LEU A 1 111 ? 18.922 6.762 -5.059 1 96.44 111 LEU A CA 1
ATOM 900 C C . LEU A 1 111 ? 19.734 6.852 -3.775 1 96.44 111 LEU A C 1
ATOM 902 O O . LEU A 1 111 ? 20.141 5.828 -3.213 1 96.44 111 LEU A O 1
ATOM 906 N N . GLU A 1 112 ? 19.953 8.07 -3.299 1 95.94 112 GLU A N 1
ATOM 907 C CA . GLU A 1 112 ? 20.688 8.273 -2.059 1 95.94 112 GLU A CA 1
ATOM 908 C C . GLU A 1 112 ? 19.953 7.652 -0.872 1 95.94 112 GLU A C 1
ATOM 910 O O . GLU A 1 112 ? 20.578 7.086 0.025 1 95.94 112 GLU A O 1
ATOM 915 N N . GLY A 1 113 ? 18.656 7.82 -0.879 1 95.25 113 GLY A N 1
ATOM 916 C CA . GLY A 1 113 ? 17.859 7.227 0.179 1 95.25 113 GLY A CA 1
ATOM 917 C C . GLY A 1 113 ? 17.969 5.715 0.241 1 95.25 113 GLY A C 1
ATOM 918 O O . GLY A 1 113 ? 18.109 5.141 1.324 1 95.25 113 GLY A O 1
ATOM 919 N N . ILE A 1 114 ? 17.922 5.094 -0.899 1 95.44 114 ILE A N 1
ATOM 920 C CA . ILE A 1 114 ? 18.031 3.639 -0.966 1 95.44 114 ILE A CA 1
ATOM 921 C C . ILE A 1 114 ? 19.422 3.203 -0.522 1 95.44 114 ILE A C 1
ATOM 923 O O . ILE A 1 114 ? 19.562 2.252 0.248 1 95.44 114 ILE A O 1
ATOM 927 N N . LYS A 1 115 ? 20.422 3.904 -0.969 1 94.81 115 LYS A N 1
ATOM 928 C CA . LYS A 1 115 ? 21.797 3.588 -0.589 1 94.81 115 LYS A CA 1
ATOM 929 C C . LYS A 1 115 ? 21.969 3.672 0.923 1 94.81 115 LYS A C 1
ATOM 931 O O . LYS A 1 115 ? 22.531 2.76 1.537 1 94.81 115 LYS A O 1
ATOM 936 N N . THR A 1 116 ? 21.516 4.695 1.524 1 93.06 116 THR A N 1
ATOM 937 C CA . THR A 1 116 ? 21.672 4.938 2.955 1 93.06 116 THR A CA 1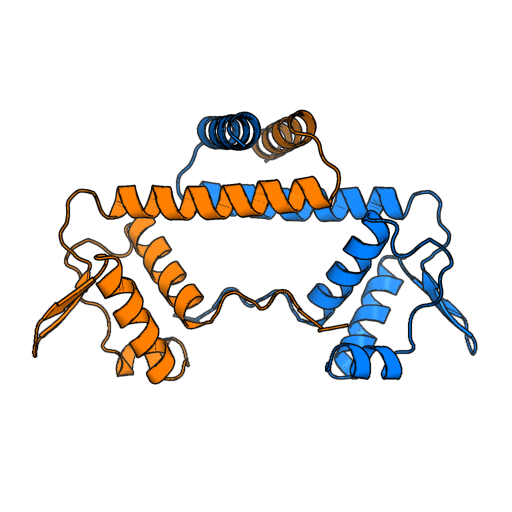
ATOM 938 C C . THR A 1 116 ? 20.891 3.896 3.76 1 93.06 116 THR A C 1
ATOM 940 O O . THR A 1 116 ? 21.375 3.396 4.773 1 93.06 116 THR A O 1
ATOM 943 N N . PHE A 1 117 ? 19.719 3.574 3.277 1 90.81 117 PHE A N 1
ATOM 944 C CA . PHE A 1 117 ? 18.859 2.643 4.004 1 90.81 117 PHE A CA 1
ATOM 945 C C . PHE A 1 117 ? 19.422 1.229 3.947 1 90.81 117 PHE A C 1
ATOM 947 O O . PHE A 1 117 ? 19.344 0.48 4.922 1 90.81 117 PHE A O 1
ATOM 954 N N . THR A 1 118 ? 19.984 0.868 2.916 1 88.69 118 THR A N 1
ATOM 955 C CA . THR A 1 118 ? 20.484 -0.49 2.734 1 88.69 118 THR A CA 1
ATOM 956 C C . THR A 1 118 ? 21.875 -0.637 3.328 1 88.69 118 THR A C 1
ATOM 958 O O . THR A 1 118 ? 22.344 -1.754 3.561 1 88.69 118 THR A O 1
ATOM 961 N N . GLU A 1 119 ? 22.703 0.472 3.52 1 82.88 119 GLU A N 1
ATOM 962 C CA . GLU A 1 119 ? 24.016 0.414 4.148 1 82.88 119 GLU A CA 1
ATOM 963 C C . GLU A 1 119 ? 23.906 0.407 5.672 1 82.88 119 GLU A C 1
ATOM 965 O O . GLU A 1 119 ? 24.734 -0.182 6.359 1 82.88 119 GLU A O 1
ATOM 970 N N . GLY A 1 120 ? 23.047 1.283 6.273 1 65.25 120 GLY A N 1
ATOM 971 C CA . GLY A 1 120 ? 22.922 1.358 7.723 1 65.25 120 GLY A CA 1
ATOM 972 C C . GLY A 1 120 ? 22.141 0.209 8.32 1 65.25 120 GLY A C 1
ATOM 973 O O . GLY A 1 120 ? 22.031 0.091 9.539 1 65.25 120 GLY A O 1
ATOM 974 N N . GLY A 1 121 ? 21.312 -0.558 7.688 1 49.5 121 GLY A N 1
ATOM 975 C CA . GLY A 1 121 ? 20.656 -1.713 8.273 1 49.5 121 GLY A CA 1
ATOM 976 C C . GLY A 1 121 ? 21.422 -3.006 8.07 1 49.5 121 GLY A C 1
ATOM 977 O O . GLY A 1 121 ? 22.297 -3.086 7.207 1 49.5 121 GLY A O 1
ATOM 978 N N . MET B 1 1 ? -4.062 -19.859 8.68 1 26.39 1 MET B N 1
ATOM 979 C CA . MET B 1 1 ? -3.443 -18.938 7.73 1 26.39 1 MET B CA 1
ATOM 980 C C . MET B 1 1 ? -4.023 -17.531 7.875 1 26.39 1 MET B C 1
ATOM 982 O O . MET B 1 1 ? -5.203 -17.312 7.594 1 26.39 1 MET B O 1
ATOM 986 N N . ASP B 1 2 ? -3.844 -16.938 8.93 1 32.78 2 ASP B N 1
ATOM 987 C CA . ASP B 1 2 ? -4.312 -15.625 9.359 1 32.78 2 ASP B CA 1
ATOM 988 C C . ASP B 1 2 ? -4.281 -14.625 8.211 1 32.78 2 ASP B C 1
ATOM 990 O O . ASP B 1 2 ? -3.223 -14.359 7.637 1 32.78 2 ASP B O 1
ATOM 994 N N . ASN B 1 3 ? -5.219 -14.742 7.387 1 38.56 3 ASN B N 1
ATOM 995 C CA . ASN B 1 3 ? -5.484 -13.984 6.168 1 38.56 3 ASN B CA 1
ATOM 996 C C . ASN B 1 3 ? -4.957 -12.555 6.27 1 38.56 3 ASN B C 1
ATOM 998 O O . ASN B 1 3 ? -5.68 -11.648 6.699 1 38.56 3 ASN B O 1
ATOM 1002 N N . GLN B 1 4 ? -3.822 -12.445 6.801 1 42.28 4 GLN B N 1
ATOM 1003 C CA . GLN B 1 4 ? -3.309 -11.102 7.062 1 42.28 4 GLN B CA 1
ATOM 1004 C C . GLN B 1 4 ? -3.291 -10.266 5.789 1 42.28 4 GLN B C 1
ATOM 1006 O O . GLN B 1 4 ? -2.273 -10.203 5.094 1 42.28 4 GLN B O 1
ATOM 1011 N N . PHE B 1 5 ? -4.328 -10.586 4.973 1 46.06 5 PHE B N 1
ATOM 1012 C CA . PHE B 1 5 ? -4.375 -9.508 3.984 1 46.06 5 PHE B CA 1
ATOM 1013 C C . PHE B 1 5 ? -3.699 -8.25 4.52 1 46.06 5 PHE B C 1
ATOM 1015 O O . PHE B 1 5 ? -3.756 -7.973 5.719 1 46.06 5 PHE B O 1
ATOM 1022 N N . GLN B 1 6 ? -2.404 -8.156 4.398 1 47.69 6 GLN B N 1
ATOM 1023 C CA . GLN B 1 6 ? -1.727 -6.973 4.914 1 47.69 6 GLN B CA 1
ATOM 1024 C C . GLN B 1 6 ? -2.729 -5.879 5.273 1 47.69 6 GLN B C 1
ATOM 1026 O O . GLN B 1 6 ? -3.463 -5.395 4.41 1 47.69 6 GLN B O 1
ATOM 1031 N N . SER B 1 7 ? -3.18 -6.273 6.414 1 53.5 7 SER B N 1
ATOM 1032 C CA . SER B 1 7 ? -4.059 -5.273 7.012 1 53.5 7 SER B CA 1
ATOM 1033 C C . SER B 1 7 ? -3.686 -3.867 6.555 1 53.5 7 SER B C 1
ATOM 1035 O O . SER B 1 7 ? -2.516 -3.482 6.602 1 53.5 7 SER B O 1
ATOM 1037 N N . SER B 1 8 ? -4.426 -3.527 5.559 1 67.69 8 SER B N 1
ATOM 1038 C CA . SER B 1 8 ? -4.406 -2.139 5.113 1 67.69 8 SER B CA 1
ATOM 1039 C C . SER B 1 8 ? -4.188 -1.185 6.285 1 67.69 8 SER B C 1
ATOM 1041 O O . SER B 1 8 ? -4.496 -1.519 7.43 1 67.69 8 SER B O 1
ATOM 1043 N N . LYS B 1 9 ? -3.078 -0.456 6.316 1 80.19 9 LYS B N 1
ATOM 1044 C CA . LYS B 1 9 ? -2.922 0.633 7.277 1 80.19 9 LYS B CA 1
ATOM 1045 C C . LYS B 1 9 ? -4.262 1.015 7.898 1 80.19 9 LYS B C 1
ATOM 1047 O O . LYS B 1 9 ? -5.266 1.146 7.195 1 80.19 9 LYS B O 1
ATOM 1052 N N . PRO B 1 10 ? -4.309 0.948 9.344 1 90.62 10 PRO B N 1
ATOM 1053 C CA . PRO B 1 10 ? -5.555 1.405 9.969 1 90.62 10 PRO B CA 1
ATOM 1054 C C . PRO B 1 10 ? -6.109 2.67 9.32 1 90.62 10 PRO B C 1
ATOM 1056 O O . PRO B 1 10 ? -5.344 3.541 8.898 1 90.62 10 PRO B O 1
ATOM 1059 N N . ILE B 1 11 ? -7.336 2.734 9.328 1 91.81 11 ILE B N 1
ATOM 1060 C CA . ILE B 1 11 ? -8.016 3.803 8.602 1 91.81 11 ILE B CA 1
ATOM 1061 C C . ILE B 1 11 ? -7.586 5.156 9.156 1 91.81 11 ILE B C 1
ATOM 1063 O O . ILE B 1 11 ? -7.363 6.105 8.398 1 91.81 11 ILE B O 1
ATOM 1067 N N . TYR B 1 12 ? -7.469 5.281 10.562 1 95.94 12 TYR B N 1
ATOM 1068 C CA . TYR B 1 12 ? -7.137 6.574 11.148 1 95.94 12 TYR B CA 1
ATOM 1069 C C . TYR B 1 12 ? -5.746 7.027 10.711 1 95.94 12 TYR B C 1
ATOM 1071 O O . TYR B 1 12 ? -5.5 8.219 10.539 1 95.94 12 TYR B O 1
ATOM 1079 N N . LEU B 1 13 ? -4.879 6.105 10.461 1 93.94 13 LEU B N 1
ATOM 1080 C CA . LEU B 1 13 ? -3.543 6.445 9.992 1 93.94 13 LEU B CA 1
ATOM 1081 C C . LEU B 1 13 ? -3.568 6.812 8.508 1 93.94 13 LEU B C 1
ATOM 1083 O O . LEU B 1 13 ? -2.799 7.668 8.062 1 93.94 13 LEU B O 1
ATOM 1087 N N . GLN B 1 14 ? -4.414 6.18 7.82 1 92.38 14 GLN B N 1
ATOM 1088 C CA . GLN B 1 14 ? -4.574 6.527 6.414 1 92.38 14 GLN B CA 1
ATOM 1089 C C . GLN B 1 14 ? -5.094 7.953 6.254 1 92.38 14 GLN B C 1
ATOM 1091 O O . GLN B 1 14 ? -4.621 8.695 5.395 1 92.38 14 GLN B O 1
ATOM 1096 N N . ILE B 1 15 ? -5.996 8.234 7.113 1 95 15 ILE B N 1
ATOM 1097 C CA . ILE B 1 15 ? -6.547 9.586 7.074 1 95 15 ILE B CA 1
ATOM 1098 C C . ILE B 1 15 ? -5.469 10.594 7.461 1 95 15 ILE B C 1
ATOM 1100 O O . ILE B 1 15 ? -5.328 11.641 6.82 1 95 15 ILE B O 1
ATOM 1104 N N . ALA B 1 16 ? -4.75 10.258 8.477 1 95.81 16 ALA B N 1
ATOM 1105 C CA . ALA B 1 16 ? -3.643 11.133 8.859 1 95.81 16 ALA B CA 1
ATOM 1106 C C . ALA B 1 16 ? -2.672 11.336 7.699 1 95.81 16 ALA B C 1
ATOM 1108 O O . ALA B 1 16 ? -2.273 12.461 7.402 1 95.81 16 ALA B O 1
ATOM 1109 N N . ASP B 1 17 ? -2.336 10.281 7.066 1 93.12 17 ASP B N 1
ATOM 1110 C CA . ASP B 1 17 ? -1.413 10.344 5.938 1 93.12 17 ASP B CA 1
ATOM 1111 C C . ASP B 1 17 ? -1.942 11.273 4.848 1 93.12 17 ASP B C 1
ATOM 1113 O O . ASP B 1 17 ? -1.18 12.031 4.246 1 93.12 17 ASP B O 1
ATOM 1117 N N . GLN B 1 18 ? -3.211 11.156 4.613 1 93 18 GLN B N 1
ATOM 1118 C CA . GLN B 1 18 ? -3.809 12.031 3.609 1 93 18 GLN B CA 1
ATOM 1119 C C . GLN B 1 18 ? -3.598 13.5 3.965 1 93 18 GLN B C 1
ATOM 1121 O O . GLN B 1 18 ? -3.273 14.312 3.098 1 93 18 GLN B O 1
ATOM 1126 N N . ILE B 1 19 ? -3.77 13.773 5.148 1 95.69 19 ILE B N 1
ATOM 1127 C CA . ILE B 1 19 ? -3.564 15.141 5.609 1 95.69 19 ILE B CA 1
ATOM 1128 C C . ILE B 1 19 ? -2.088 15.508 5.492 1 95.69 19 ILE B C 1
ATOM 1130 O O . ILE B 1 19 ? -1.747 16.609 5.047 1 95.69 19 ILE B O 1
ATOM 1134 N N . PHE B 1 20 ? -1.196 14.57 5.848 1 95.5 20 PHE B N 1
ATOM 1135 C CA . PHE B 1 20 ? 0.24 14.805 5.758 1 95.5 20 PHE B CA 1
ATOM 1136 C C . PHE B 1 20 ? 0.649 15.117 4.324 1 95.5 20 PHE B C 1
ATOM 1138 O O . PHE B 1 20 ? 1.419 16.047 4.082 1 95.5 20 PHE B O 1
ATOM 1145 N N . TYR B 1 21 ? 0.08 14.422 3.428 1 93.75 21 TYR B N 1
ATOM 1146 C CA . TYR B 1 21 ? 0.429 14.641 2.027 1 93.75 21 TYR B CA 1
ATOM 1147 C C . TYR B 1 21 ? -0.053 16 1.553 1 93.75 21 TYR B C 1
ATOM 1149 O O . TYR B 1 21 ? 0.634 16.672 0.781 1 93.75 21 TYR B O 1
ATOM 1157 N N . ARG B 1 22 ? -1.172 16.422 2.016 1 93.94 22 ARG B N 1
ATOM 1158 C CA . ARG B 1 22 ? -1.673 17.734 1.652 1 93.94 22 ARG B CA 1
ATOM 1159 C C . ARG B 1 22 ? -0.772 18.844 2.207 1 93.94 22 ARG B C 1
ATOM 1161 O O . ARG B 1 22 ? -0.587 19.875 1.571 1 93.94 22 ARG B O 1
ATOM 1168 N N . LEU B 1 23 ? -0.229 18.562 3.391 1 95.12 23 LEU B N 1
ATOM 1169 C CA . LEU B 1 23 ? 0.705 19.516 3.988 1 95.12 23 LEU B CA 1
ATOM 1170 C C . LEU B 1 23 ? 1.995 19.594 3.18 1 95.12 23 LEU B C 1
ATOM 1172 O O . LEU B 1 23 ? 2.479 20.688 2.8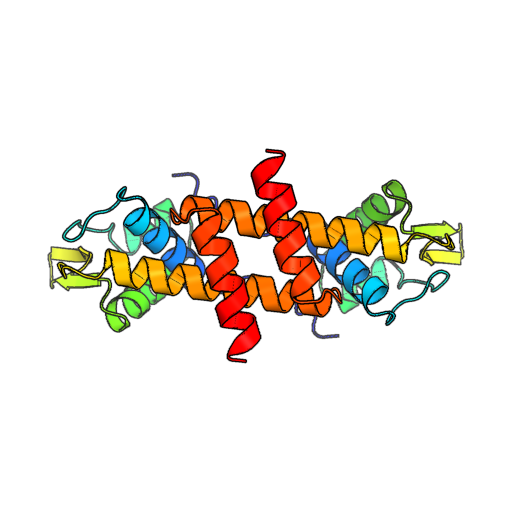71 1 95.12 23 LEU B O 1
ATOM 1176 N N . VAL B 1 24 ? 2.467 18.453 2.785 1 93.88 24 VAL B N 1
ATOM 1177 C CA . VAL B 1 24 ? 3.719 18.391 2.039 1 93.88 24 VAL B CA 1
ATOM 1178 C C . VAL B 1 24 ? 3.541 19.047 0.671 1 93.88 24 VAL B C 1
ATOM 1180 O O . VAL B 1 24 ? 4.453 19.703 0.168 1 93.88 24 VAL B O 1
ATOM 1183 N N . ARG B 1 25 ? 2.332 18.953 0.123 1 91.88 25 ARG B N 1
ATOM 1184 C CA . ARG B 1 25 ? 2.031 19.516 -1.191 1 91.88 25 ARG B CA 1
ATOM 1185 C C . ARG B 1 25 ? 1.627 20.969 -1.085 1 91.88 25 ARG B C 1
ATOM 1187 O O . ARG B 1 25 ? 1.259 21.594 -2.084 1 91.88 25 ARG B O 1
ATOM 1194 N N . LYS B 1 26 ? 1.592 21.422 0.074 1 92.94 26 LYS B N 1
ATOM 1195 C CA . LYS B 1 26 ? 1.293 22.828 0.366 1 92.94 26 LYS B CA 1
ATOM 1196 C C . LYS B 1 26 ? -0.161 23.156 0.04 1 92.94 26 LYS B C 1
ATOM 1198 O O . LYS B 1 26 ? -0.496 24.312 -0.22 1 92.94 26 LYS B O 1
ATOM 1203 N N . GLU B 1 27 ? -1.043 22.156 -0.056 1 94.44 27 GLU B N 1
ATOM 1204 C CA . GLU B 1 27 ? -2.486 22.344 -0.158 1 94.44 27 GLU B CA 1
ATOM 1205 C C . GLU B 1 27 ? -3.082 22.781 1.18 1 94.44 27 GLU B C 1
ATOM 1207 O O . GLU B 1 27 ? -4.188 23.328 1.226 1 94.44 27 GLU B O 1
ATOM 1212 N N . LEU B 1 28 ? -2.471 22.359 2.254 1 95.19 28 LEU B N 1
ATOM 1213 C CA . LEU B 1 28 ? -2.691 22.797 3.631 1 95.19 28 LEU B CA 1
ATOM 1214 C C . LEU B 1 28 ? -1.459 23.5 4.184 1 95.19 28 LEU B C 1
ATOM 1216 O O . LEU B 1 28 ? -0.329 23.078 3.926 1 95.19 28 LEU B O 1
ATOM 1220 N N . LEU B 1 29 ? -1.65 24.547 4.902 1 95.31 29 LEU B N 1
ATOM 1221 C CA . LEU B 1 29 ? -0.527 25.328 5.414 1 95.31 29 LEU B CA 1
ATOM 1222 C C . LEU B 1 29 ? -0.548 25.375 6.938 1 95.31 29 LEU B C 1
ATOM 1224 O O . LEU B 1 29 ? -1.607 25.234 7.551 1 95.31 29 LEU B O 1
ATOM 1228 N N . PRO B 1 30 ? 0.68 25.484 7.527 1 95.69 30 PRO B N 1
ATOM 1229 C CA . PRO B 1 30 ? 0.681 25.734 8.977 1 95.69 30 PRO B CA 1
ATOM 1230 C C . PRO B 1 30 ? -0.275 26.844 9.383 1 95.69 30 PRO B C 1
ATOM 1232 O O . PRO B 1 30 ? -0.35 27.875 8.719 1 95.69 30 PRO B O 1
ATOM 1235 N N . GLY B 1 31 ? -1.029 26.562 10.383 1 96.31 31 GLY B N 1
ATOM 1236 C CA . GLY B 1 31 ? -1.974 27.547 10.867 1 96.31 31 GLY B CA 1
ATOM 1237 C C . GLY B 1 31 ? -3.379 27.359 10.328 1 96.31 31 GLY B C 1
ATOM 1238 O O . GLY B 1 31 ? -4.336 27.922 10.867 1 96.31 31 GLY B O 1
ATOM 1239 N N . ASP B 1 32 ? -3.58 26.594 9.281 1 97.12 32 ASP B N 1
ATOM 1240 C CA . ASP B 1 32 ? -4.898 26.344 8.711 1 97.12 32 ASP B CA 1
ATOM 1241 C C . ASP B 1 32 ? -5.797 25.594 9.688 1 97.12 32 ASP B C 1
ATOM 1243 O O . ASP B 1 32 ? -5.336 24.703 10.398 1 97.12 32 ASP B O 1
ATOM 1247 N N . LYS B 1 33 ? -7.047 25.938 9.656 1 98.19 33 LYS B N 1
ATOM 1248 C CA . LYS B 1 33 ? -8.047 25.219 10.438 1 98.19 33 LYS B CA 1
ATOM 1249 C C . LYS B 1 33 ? -8.5 23.953 9.711 1 98.19 33 LYS B C 1
ATOM 1251 O O . LYS B 1 33 ? -8.773 23.984 8.508 1 98.19 33 LYS B O 1
ATOM 1256 N N . LEU B 1 34 ? -8.562 22.828 10.414 1 98.31 34 LEU B N 1
ATOM 1257 C C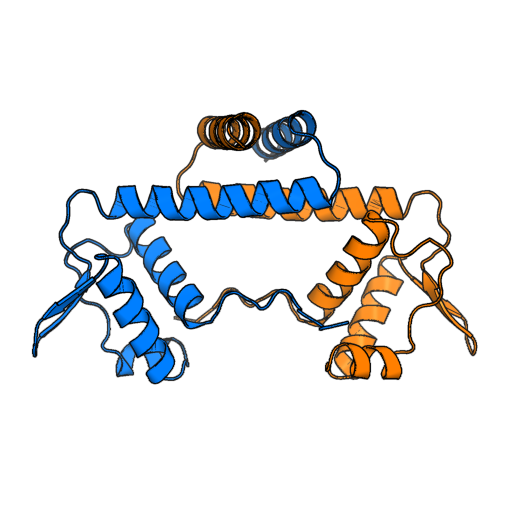A . LEU B 1 34 ? -9.117 21.609 9.867 1 98.31 34 LEU B CA 1
ATOM 1258 C C . LEU B 1 34 ? -10.625 21.531 10.102 1 98.31 34 LEU B C 1
ATOM 1260 O O . LEU B 1 34 ? -11.141 22.156 11.039 1 98.31 34 LEU B O 1
ATOM 1264 N N . PRO B 1 35 ? -11.305 20.734 9.242 1 98.12 35 PRO B N 1
ATOM 1265 C CA . PRO B 1 35 ? -12.711 20.469 9.57 1 98.12 35 PRO B CA 1
ATOM 1266 C C . PRO B 1 35 ? -12.898 19.891 10.969 1 98.12 35 PRO B C 1
ATOM 1268 O O . PRO B 1 35 ? -11.992 19.25 11.5 1 98.12 35 PRO B O 1
ATOM 1271 N N . SER B 1 36 ? -14.031 20.203 11.539 1 97.88 36 SER B N 1
ATOM 1272 C CA . SER B 1 36 ? -14.352 19.531 12.797 1 97.88 36 SER B CA 1
ATOM 1273 C C . SER B 1 36 ? -14.391 18.016 12.609 1 97.88 36 SER B C 1
ATOM 1275 O O . SER B 1 36 ? -14.461 17.516 11.484 1 97.88 36 SER B O 1
ATOM 1277 N N . VAL B 1 37 ? -14.328 17.25 13.719 1 97.69 37 VAL B N 1
ATOM 1278 C CA . VAL B 1 37 ? -14.414 15.789 13.68 1 97.69 37 VAL B CA 1
ATOM 1279 C C . VAL B 1 37 ? -15.656 15.359 12.914 1 97.69 37 VAL B C 1
ATOM 1281 O O . VAL B 1 37 ? -15.594 14.492 12.039 1 97.69 37 VAL B O 1
ATOM 1284 N N . ARG B 1 38 ? -16.766 16.031 13.156 1 97.69 38 ARG B N 1
ATOM 1285 C CA . ARG B 1 38 ? -18.016 15.703 12.5 1 97.69 38 ARG B CA 1
ATOM 1286 C C . ARG B 1 38 ? -17.953 15.992 11.008 1 97.69 38 ARG B C 1
ATOM 1288 O O . ARG B 1 38 ? -18.359 15.164 10.188 1 97.69 38 ARG B O 1
ATOM 1295 N N . GLU B 1 39 ? -17.469 17.125 10.648 1 98.12 39 GLU B N 1
ATOM 1296 C CA . GLU B 1 39 ? -17.375 17.516 9.25 1 98.12 39 GLU B CA 1
ATOM 1297 C C . GLU B 1 39 ? -16.438 16.578 8.484 1 98.12 39 GLU B C 1
ATOM 1299 O O . GLU B 1 39 ? -16.766 16.141 7.371 1 98.12 39 GLU B O 1
ATOM 1304 N N . MET B 1 40 ? -15.305 16.234 9.102 1 98.06 40 MET B N 1
ATOM 1305 C CA . MET B 1 40 ? -14.344 15.344 8.461 1 98.06 40 MET B CA 1
ATOM 1306 C C . MET B 1 40 ? -14.93 13.945 8.281 1 98.06 40 MET B C 1
ATOM 1308 O O . MET B 1 40 ? -14.68 13.289 7.266 1 98.06 40 MET B O 1
ATOM 1312 N N . ALA B 1 41 ? -15.641 13.539 9.258 1 98 41 ALA B N 1
ATOM 1313 C CA . ALA B 1 41 ? -16.297 12.242 9.18 1 98 41 ALA B CA 1
ATOM 1314 C C . ALA B 1 41 ? -17.25 12.18 7.992 1 98 41 ALA B C 1
ATOM 1316 O O . ALA B 1 41 ? -17.281 11.195 7.254 1 98 41 ALA B O 1
ATOM 1317 N N . ILE B 1 42 ? -17.969 13.258 7.789 1 97.12 42 ILE B N 1
ATOM 1318 C CA . ILE B 1 42 ? -18.922 13.344 6.684 1 97.12 42 ILE B CA 1
ATOM 1319 C C . ILE B 1 42 ? -18.172 13.367 5.355 1 97.12 42 ILE B C 1
ATOM 1321 O O . ILE B 1 42 ? -18.484 12.609 4.438 1 97.12 42 ILE B O 1
ATOM 1325 N N . GLN B 1 43 ? -17.141 14.148 5.289 1 95.69 43 GLN B N 1
ATOM 1326 C CA . GLN B 1 43 ? -16.359 14.305 4.062 1 95.69 43 GLN B CA 1
ATOM 1327 C C . GLN B 1 43 ? -15.703 12.992 3.658 1 95.69 43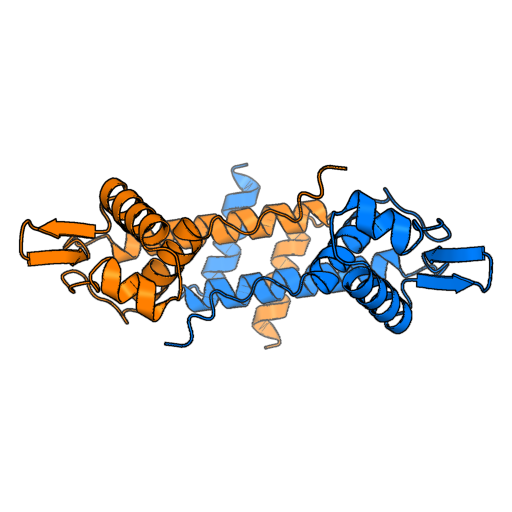 GLN B C 1
ATOM 1329 O O . GLN B 1 43 ? -15.578 12.695 2.469 1 95.69 43 GLN B O 1
ATOM 1334 N N . THR B 1 44 ? -15.289 12.203 4.641 1 94.5 44 THR B N 1
ATOM 1335 C CA . THR B 1 44 ? -14.5 11.008 4.355 1 94.5 44 THR B CA 1
ATOM 1336 C C . THR B 1 44 ? -15.367 9.75 4.457 1 94.5 44 THR B C 1
ATOM 1338 O O . THR B 1 44 ? -14.922 8.656 4.133 1 94.5 44 THR B O 1
ATOM 1341 N N . LYS B 1 45 ? -16.578 9.922 4.953 1 95.94 45 LYS B N 1
ATOM 1342 C CA . LYS B 1 45 ? -17.469 8.789 5.199 1 95.94 45 LYS B CA 1
ATOM 1343 C C . LYS B 1 45 ? -16.828 7.781 6.152 1 95.94 45 LYS B C 1
ATOM 1345 O O . LYS B 1 45 ? -16.844 6.578 5.891 1 95.94 45 LYS B O 1
ATOM 1350 N N . VAL B 1 46 ? -16.266 8.312 7.156 1 96.31 46 VAL B N 1
ATOM 1351 C CA . VAL B 1 46 ? -15.594 7.508 8.18 1 96.31 46 VAL B CA 1
ATOM 1352 C C . VAL B 1 46 ? -16.234 7.773 9.539 1 96.31 46 VAL B C 1
ATOM 1354 O O . VAL B 1 46 ? -16.703 8.875 9.805 1 96.31 46 VAL B O 1
ATOM 1357 N N . ASN B 1 47 ? -16.219 6.812 10.336 1 97.44 47 ASN B N 1
ATOM 1358 C CA . ASN B 1 47 ? -16.75 6.922 11.68 1 97.44 47 ASN B CA 1
ATOM 1359 C C . ASN B 1 47 ? -16.109 8.07 12.453 1 97.44 47 ASN B C 1
ATOM 1361 O O . ASN B 1 47 ? -14.883 8.203 12.477 1 97.44 47 ASN B O 1
ATOM 1365 N N . PRO B 1 48 ? -16.953 8.938 13.031 1 98.25 48 PRO B N 1
ATOM 1366 C CA . PRO B 1 48 ? -16.391 10.062 13.789 1 98.25 48 PRO B CA 1
ATOM 1367 C C . PRO B 1 48 ? -15.383 9.617 14.852 1 98.25 48 PRO B C 1
ATOM 1369 O O . PRO B 1 48 ? -14.438 10.352 15.141 1 98.25 48 PRO B O 1
ATOM 1372 N N . ASN B 1 49 ? -15.586 8.484 15.391 1 98.56 49 ASN B N 1
ATOM 1373 C CA . ASN B 1 49 ? -14.633 7.988 16.375 1 98.56 49 ASN B CA 1
ATOM 1374 C C . ASN B 1 49 ? -13.258 7.746 15.766 1 98.56 49 ASN B C 1
ATOM 1376 O O . ASN B 1 49 ? -12.234 7.957 16.422 1 98.56 49 ASN B O 1
ATOM 1380 N N . THR B 1 50 ? -13.203 7.27 14.562 1 98.12 50 THR B N 1
ATOM 1381 C CA . THR B 1 50 ? -11.961 7.07 13.828 1 98.12 50 THR B CA 1
ATOM 1382 C C . THR B 1 50 ? -11.289 8.406 13.531 1 98.12 50 THR B C 1
ATOM 1384 O O . THR B 1 50 ? -10.07 8.539 13.648 1 98.12 50 THR B O 1
ATOM 1387 N N . ILE B 1 51 ? -12.133 9.391 13.234 1 98.12 51 ILE B N 1
ATOM 1388 C CA . ILE B 1 51 ? -11.602 10.719 12.969 1 98.12 51 ILE B CA 1
ATOM 1389 C C . ILE B 1 51 ? -11.016 11.305 14.25 1 98.12 51 ILE B C 1
ATOM 1391 O O . ILE B 1 51 ? -9.938 11.914 14.227 1 98.12 51 ILE B O 1
ATOM 1395 N N . GLN B 1 52 ? -11.742 11.125 15.297 1 98.44 52 GLN B N 1
ATOM 1396 C CA . GLN B 1 52 ? -11.234 11.594 16.578 1 98.44 52 GLN B CA 1
ATOM 1397 C C . GLN B 1 52 ? -9.867 10.992 16.891 1 98.44 52 GLN B C 1
ATOM 1399 O O . GLN B 1 52 ? -8.961 11.695 17.344 1 98.44 52 GLN B O 1
ATOM 1404 N N . ARG B 1 53 ? -9.75 9.711 16.641 1 98.44 53 ARG B N 1
ATOM 1405 C CA . ARG B 1 53 ? -8.469 9.047 16.828 1 98.44 53 ARG B CA 1
ATOM 1406 C C . ARG B 1 53 ? -7.398 9.648 15.922 1 98.44 53 ARG B C 1
ATOM 1408 O O . ARG B 1 53 ? -6.246 9.812 16.328 1 98.44 53 ARG B O 1
ATOM 1415 N N . THR B 1 54 ? -7.742 9.977 14.742 1 98.44 54 THR B N 1
ATOM 1416 C CA . THR B 1 54 ? -6.832 10.609 13.789 1 98.44 54 THR B CA 1
ATOM 1417 C C . THR B 1 54 ? -6.293 11.922 14.344 1 98.44 54 THR B C 1
ATOM 1419 O O . THR B 1 54 ? -5.082 12.133 14.391 1 98.44 54 THR B O 1
ATOM 1422 N N . TYR B 1 55 ? -7.215 12.773 14.742 1 98.38 55 TYR B N 1
ATOM 1423 C CA . TYR B 1 55 ? -6.832 14.086 15.242 1 98.38 55 TYR B CA 1
ATOM 1424 C C . TYR B 1 55 ? -6.016 13.969 16.531 1 98.38 55 TYR B C 1
ATOM 1426 O O . TYR B 1 55 ? -5.047 14.703 16.719 1 98.38 55 TYR B O 1
ATOM 1434 N N . SER B 1 56 ? -6.391 13.008 17.375 1 98.31 56 SER B N 1
ATOM 1435 C CA . SER B 1 56 ? -5.648 12.781 18.609 1 98.31 56 SER B CA 1
ATOM 1436 C C . SER B 1 56 ? -4.219 12.336 18.328 1 98.31 56 SER B C 1
ATOM 1438 O O . SER B 1 56 ? -3.273 12.828 18.938 1 98.31 56 SER B O 1
ATOM 1440 N N . GLU B 1 57 ? -4.094 11.398 17.406 1 97.5 57 GLU B N 1
ATOM 1441 C CA . GLU B 1 57 ? -2.77 10.922 17 1 97.5 57 GLU B CA 1
ATOM 1442 C C . GLU B 1 57 ? -1.925 12.062 16.438 1 97.5 57 GLU B C 1
ATOM 1444 O O . GLU B 1 57 ? -0.75 12.203 16.797 1 97.5 57 GLU B O 1
ATOM 1449 N N . MET B 1 58 ? -2.496 12.844 15.625 1 97.1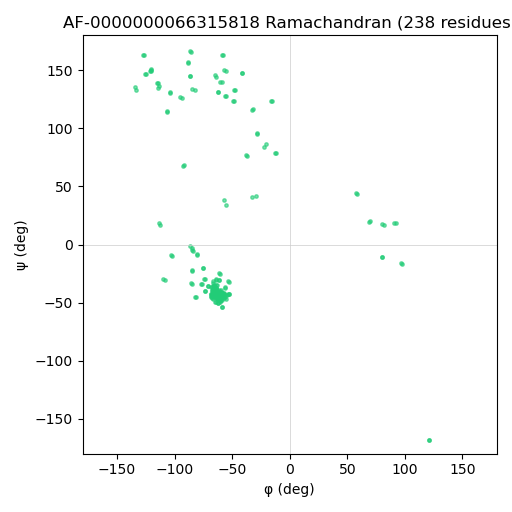2 58 MET B N 1
ATOM 1450 C CA . MET B 1 58 ? -1.777 13.961 15.016 1 97.12 58 MET B CA 1
ATOM 1451 C C . MET B 1 58 ? -1.379 14.992 16.062 1 97.12 58 MET B C 1
ATOM 1453 O O . MET B 1 58 ? -0.327 15.617 15.961 1 97.12 58 MET B O 1
ATOM 1457 N N . GLU B 1 59 ? -2.238 15.195 17.047 1 97.25 59 GLU B N 1
ATOM 1458 C CA . GLU B 1 59 ? -1.917 16.109 18.141 1 97.25 59 GLU B CA 1
ATOM 1459 C C . GLU B 1 59 ? -0.738 15.602 18.969 1 97.25 59 GLU B C 1
ATOM 1461 O O . GLU B 1 59 ? 0.163 16.375 19.312 1 97.25 59 GLU B O 1
ATOM 1466 N N . ARG B 1 60 ? -0.777 14.375 19.25 1 95.75 60 ARG B N 1
ATOM 1467 C CA . ARG B 1 60 ? 0.32 13.742 19.969 1 95.75 60 ARG B CA 1
ATOM 1468 C C . ARG B 1 60 ? 1.646 13.945 19.25 1 95.75 60 ARG B C 1
ATOM 1470 O O . ARG B 1 60 ? 2.68 14.164 19.875 1 95.75 60 ARG B O 1
ATOM 1477 N N . LEU B 1 61 ? 1.577 13.906 17.938 1 92.88 61 LEU B N 1
ATOM 1478 C CA . LEU B 1 61 ? 2.771 14.055 17.109 1 92.88 61 LEU B CA 1
ATOM 1479 C C . LEU B 1 61 ? 3.152 15.523 16.969 1 92.88 61 LEU B C 1
ATOM 1481 O O . LEU B 1 61 ? 4.184 15.844 16.375 1 92.88 61 LEU B O 1
ATOM 1485 N N . GLY B 1 62 ? 2.295 16.391 17.422 1 94.38 62 GLY B N 1
ATOM 1486 C CA . GLY B 1 62 ? 2.566 17.812 17.359 1 94.38 62 GLY B CA 1
ATOM 1487 C C . GLY B 1 62 ? 2.248 18.422 16 1 94.38 62 GLY B C 1
ATOM 1488 O O . GLY B 1 62 ? 2.693 19.531 15.695 1 94.38 62 GLY B O 1
ATOM 1489 N N . ILE B 1 63 ? 1.496 17.734 15.203 1 95.5 63 ILE B N 1
ATOM 1490 C CA . ILE B 1 63 ? 1.188 18.172 13.852 1 95.5 63 ILE B CA 1
ATOM 1491 C C . ILE B 1 63 ? -0.004 19.125 13.883 1 95.5 63 ILE B C 1
ATOM 1493 O O . ILE B 1 63 ? -0.073 20.078 13.086 1 95.5 63 ILE B O 1
ATOM 1497 N N . VAL B 1 64 ? -0.926 18.844 14.844 1 97.06 64 VAL B N 1
ATOM 1498 C CA . VAL B 1 64 ? -2.07 19.734 15 1 97.06 64 VAL B CA 1
ATOM 1499 C C . VAL B 1 64 ? -2.182 20.188 16.453 1 97.06 64 VAL B C 1
ATOM 1501 O O . VAL B 1 64 ? -1.546 19.594 17.344 1 97.06 64 VAL B O 1
ATOM 1504 N N . GLU B 1 65 ? -2.896 21.188 16.609 1 96.88 65 GLU B N 1
ATOM 1505 C CA . GLU B 1 65 ? -3.23 21.703 17.938 1 96.88 65 GLU B CA 1
ATOM 1506 C C . GLU B 1 65 ? -4.719 22.016 18.047 1 96.88 65 GLU B C 1
ATOM 1508 O O . GLU B 1 65 ? -5.305 22.578 17.125 1 96.88 65 GLU B O 1
ATOM 1513 N N . THR B 1 66 ? -5.27 21.578 19.094 1 96 66 THR B N 1
ATOM 1514 C CA . THR B 1 66 ? -6.668 21.891 19.359 1 96 66 THR B CA 1
ATOM 1515 C C . THR B 1 66 ? -6.781 23.141 20.234 1 96 66 THR B C 1
ATOM 1517 O O . THR B 1 66 ? -6.102 23.25 21.266 1 96 66 THR B O 1
ATOM 1520 N N . ARG B 1 67 ? -7.52 24.094 19.781 1 95.38 67 ARG B N 1
ATOM 1521 C CA . ARG B 1 67 ? -7.836 25.281 20.547 1 95.38 67 ARG B CA 1
ATOM 1522 C C . ARG B 1 67 ? -9.281 25.266 21.047 1 95.38 67 ARG B C 1
ATOM 1524 O O . ARG B 1 67 ? -10.211 25.281 20.234 1 95.38 67 ARG B O 1
ATOM 1531 N N . ARG B 1 68 ? -9.422 25.203 22.344 1 93.19 68 ARG B N 1
ATOM 1532 C CA . ARG B 1 68 ? -10.734 25.047 22.953 1 93.19 68 ARG B CA 1
ATOM 1533 C C . ARG B 1 68 ? -11.727 26.047 22.375 1 93.19 68 ARG B C 1
ATOM 1535 O O . ARG B 1 68 ? -11.461 27.25 22.344 1 93.19 68 ARG B O 1
ATOM 1542 N N . GLY B 1 69 ? -12.836 25.5 21.844 1 93.94 69 GLY B N 1
ATOM 1543 C CA . GLY B 1 69 ? -13.922 26.328 21.328 1 93.94 69 GLY B CA 1
ATOM 1544 C C . GLY B 1 69 ? -13.641 26.859 19.938 1 93.94 69 GLY B C 1
ATOM 1545 O O . GLY B 1 69 ? -14.516 27.469 19.312 1 93.94 69 GLY B O 1
ATOM 1546 N N . GLN B 1 70 ? -12.438 26.734 19.406 1 96.62 70 GLN B N 1
ATOM 1547 C CA . GLN B 1 70 ? -12.078 27.312 18.109 1 96.62 70 GLN B CA 1
ATOM 1548 C C . GLN B 1 70 ? -11.883 26.234 17.062 1 96.62 70 GLN B C 1
ATOM 1550 O O . GLN B 1 70 ? -12.125 26.469 15.875 1 96.62 70 GLN B O 1
ATOM 1555 N N . GLY B 1 71 ? -11.453 25.047 17.5 1 97.19 71 GLY B N 1
ATOM 1556 C CA . GLY B 1 71 ? -11.273 23.953 16.562 1 97.19 71 GLY B CA 1
ATOM 1557 C C . GLY B 1 71 ? -9.852 23.422 16.531 1 97.19 71 GLY B C 1
ATOM 1558 O O . GLY B 1 71 ? -9.094 23.609 17.484 1 97.19 71 GLY B O 1
ATOM 1559 N N . THR B 1 72 ? -9.523 22.609 15.578 1 97.81 72 THR B N 1
ATOM 1560 C CA . THR B 1 72 ? -8.219 21.984 15.391 1 97.81 72 THR B CA 1
ATOM 1561 C C . THR B 1 72 ? -7.457 22.672 14.258 1 97.81 72 THR B C 1
ATOM 1563 O O . THR B 1 72 ? -8.008 22.891 13.172 1 97.81 72 THR B O 1
ATOM 1566 N N . PHE B 1 73 ? -6.211 23.016 14.508 1 98.12 73 PHE B N 1
ATOM 1567 C CA . PHE B 1 73 ? -5.387 23.75 13.555 1 98.12 73 PHE B CA 1
ATOM 1568 C C . PHE B 1 73 ? -4.082 23.016 13.281 1 98.12 73 PHE B C 1
ATOM 1570 O O . PHE B 1 73 ? -3.555 22.328 14.164 1 98.12 73 PHE B O 1
ATOM 1577 N N . ILE B 1 74 ? -3.611 23.156 12.031 1 97.56 74 ILE B N 1
ATOM 1578 C CA . ILE B 1 74 ? -2.246 22.703 11.773 1 97.56 74 ILE B CA 1
ATOM 1579 C C . ILE B 1 74 ? -1.271 23.531 12.617 1 97.56 74 ILE B C 1
ATOM 1581 O O . ILE B 1 74 ? -1.354 24.75 12.656 1 97.56 74 ILE B O 1
ATOM 1585 N N . ALA B 1 75 ? -0.358 22.828 13.312 1 95.69 75 ALA B N 1
ATOM 1586 C CA . ALA B 1 75 ? 0.602 23.516 14.18 1 95.69 75 ALA B CA 1
ATOM 1587 C C . ALA B 1 75 ? 1.463 24.484 13.383 1 95.69 75 ALA B C 1
ATOM 1589 O O . ALA B 1 75 ? 1.88 24.188 12.258 1 95.69 75 ALA B O 1
ATOM 1590 N N . GLU B 1 76 ? 1.718 25.688 14.016 1 92.88 76 GLU B N 1
ATOM 1591 C CA . GLU B 1 76 ? 2.557 26.703 13.391 1 92.88 76 GLU B CA 1
ATOM 1592 C C . GLU B 1 76 ? 4.016 26.547 13.82 1 92.88 76 GLU B C 1
ATOM 1594 O O . GLU B 1 76 ? 4.465 27.203 14.758 1 92.88 76 GLU B O 1
ATOM 1599 N N . LYS B 1 77 ? 4.617 25.547 13.414 1 87.44 77 LYS B N 1
ATOM 1600 C CA . LYS B 1 77 ? 6.039 25.297 13.641 1 87.44 77 LYS B CA 1
ATOM 1601 C C . LYS B 1 77 ? 6.816 25.312 12.328 1 87.44 77 LYS B C 1
ATOM 1603 O O . LYS B 1 77 ? 6.344 24.797 11.312 1 87.44 77 LYS B O 1
ATOM 1608 N N . ALA B 1 78 ? 7.938 25.953 12.273 1 77.38 78 ALA B N 1
ATOM 1609 C CA . ALA B 1 78 ? 8.703 26.219 11.055 1 77.38 78 ALA B CA 1
ATOM 1610 C C . ALA B 1 78 ? 9.117 24.906 10.391 1 77.38 78 ALA B C 1
ATOM 1612 O O . ALA B 1 78 ? 9.188 24.828 9.156 1 77.38 78 ALA B O 1
ATOM 1613 N N . GLU B 1 79 ? 9.234 23.812 11.133 1 89.06 79 GLU B N 1
ATOM 1614 C CA . GLU B 1 79 ? 9.875 22.641 10.539 1 89.06 79 GLU B CA 1
ATOM 1615 C C . GLU B 1 79 ? 8.875 21.5 10.367 1 89.06 79 GLU B C 1
ATOM 1617 O O . GLU B 1 79 ? 9.266 20.375 10.031 1 89.06 79 GLU B O 1
ATOM 1622 N N . ILE B 1 80 ? 7.602 21.859 10.398 1 90.12 80 ILE B N 1
ATOM 1623 C CA . ILE B 1 80 ? 6.633 20.766 10.453 1 90.12 80 ILE B CA 1
ATOM 1624 C C . ILE B 1 80 ? 6.543 20.078 9.094 1 90.12 80 ILE B C 1
ATOM 1626 O O . ILE B 1 80 ? 6.469 18.859 9.016 1 90.12 80 ILE B O 1
ATOM 1630 N N . VAL B 1 81 ? 6.586 20.891 8.102 1 91.94 81 VAL B N 1
ATOM 1631 C CA . VAL B 1 81 ? 6.449 20.344 6.758 1 91.94 81 VAL B CA 1
ATOM 1632 C C . VAL B 1 81 ? 7.676 19.484 6.422 1 91.94 81 VAL B C 1
ATOM 1634 O O . VAL B 1 81 ? 7.543 18.375 5.902 1 91.94 81 VAL B O 1
ATOM 1637 N N . ASP B 1 82 ? 8.828 20.031 6.773 1 92.25 82 ASP B N 1
ATOM 1638 C CA . ASP B 1 82 ? 10.062 19.297 6.516 1 92.25 82 ASP B CA 1
ATOM 1639 C C . ASP B 1 82 ? 10.109 18 7.328 1 92.25 82 ASP B C 1
ATOM 1641 O O . ASP B 1 82 ? 10.531 16.969 6.824 1 92.25 82 ASP B O 1
ATOM 1645 N N . GLU B 1 83 ? 9.703 18.109 8.508 1 92.06 83 GLU B N 1
ATOM 1646 C CA . GLU B 1 83 ? 9.68 16.938 9.383 1 92.06 83 GLU B CA 1
ATOM 1647 C C . GLU B 1 83 ? 8.727 15.875 8.852 1 92.06 83 GLU B C 1
ATOM 1649 O O . GLU B 1 83 ? 9.047 14.688 8.875 1 92.06 83 GLU B O 1
ATOM 1654 N N . LEU B 1 84 ? 7.617 16.328 8.375 1 93.5 84 LEU B N 1
ATOM 1655 C CA . LEU B 1 84 ? 6.633 15.391 7.828 1 93.5 84 LEU B CA 1
ATOM 1656 C C . LEU B 1 84 ? 7.148 14.75 6.547 1 93.5 84 LEU B C 1
ATOM 1658 O O . LEU B 1 84 ? 6.977 13.547 6.336 1 93.5 84 LEU B O 1
ATOM 1662 N N . LYS B 1 85 ? 7.723 15.57 5.754 1 94.31 85 LYS B N 1
ATOM 1663 C CA . LYS B 1 85 ? 8.297 15.055 4.516 1 94.31 85 LYS B CA 1
ATOM 1664 C C . LYS B 1 85 ? 9.328 13.969 4.801 1 94.31 85 LYS B C 1
ATOM 1666 O O . LYS B 1 85 ? 9.328 12.914 4.164 1 94.31 85 LYS B O 1
ATOM 1671 N N . ASP B 1 86 ? 10.125 14.227 5.789 1 94 86 ASP B N 1
ATOM 1672 C CA . ASP B 1 86 ? 11.148 13.258 6.176 1 94 86 ASP B CA 1
ATOM 1673 C C . ASP B 1 86 ? 10.508 11.969 6.691 1 94 86 ASP B C 1
ATOM 1675 O O . ASP B 1 86 ? 10.953 10.875 6.344 1 94 86 ASP B O 1
ATOM 1679 N N . LYS B 1 87 ? 9.539 12.156 7.465 1 93.62 87 LYS B N 1
ATOM 1680 C CA . LYS B 1 87 ? 8.852 11.008 8.039 1 93.62 87 LYS B CA 1
ATOM 1681 C C . LYS B 1 87 ? 8.219 10.141 6.949 1 93.62 87 LYS B C 1
ATOM 1683 O O . LYS B 1 87 ? 8.406 8.922 6.93 1 93.62 87 LYS B O 1
ATOM 1688 N N . LEU B 1 88 ? 7.477 10.742 6.07 1 95.31 88 LEU B N 1
ATOM 1689 C CA . LEU B 1 88 ? 6.809 10.016 4.996 1 95.31 88 LEU B CA 1
ATOM 1690 C C . LEU B 1 88 ? 7.824 9.367 4.062 1 95.31 88 LEU B C 1
ATOM 1692 O O . LEU B 1 88 ? 7.645 8.219 3.645 1 95.31 88 LEU B O 1
ATOM 1696 N N . THR B 1 89 ? 8.914 10.109 3.744 1 96.31 89 THR B N 1
ATOM 1697 C CA . THR B 1 89 ? 9.969 9.586 2.889 1 96.31 89 THR B CA 1
ATOM 1698 C C . THR B 1 89 ? 10.57 8.32 3.49 1 96.31 89 THR B C 1
ATOM 1700 O O . THR B 1 89 ? 10.742 7.316 2.795 1 96.31 89 THR B O 1
ATOM 1703 N N . ARG B 1 90 ? 10.828 8.344 4.75 1 95.75 90 ARG B N 1
ATOM 1704 C CA . ARG B 1 90 ? 11.422 7.199 5.438 1 95.75 90 ARG B CA 1
ATOM 1705 C C . ARG B 1 90 ? 10.477 6 5.41 1 95.75 90 ARG B C 1
ATOM 1707 O O . ARG B 1 90 ? 10.914 4.871 5.172 1 95.75 90 ARG B O 1
ATOM 1714 N N . GLU B 1 91 ? 9.219 6.25 5.641 1 94.44 91 GLU B N 1
ATOM 1715 C CA . GLU B 1 91 ? 8.227 5.176 5.641 1 94.44 91 GLU B CA 1
ATOM 1716 C C . GLU B 1 91 ? 8.133 4.52 4.266 1 94.44 91 GLU B C 1
ATOM 1718 O O . GLU B 1 91 ? 8.086 3.291 4.16 1 94.44 91 GLU B O 1
ATOM 1723 N N . VAL B 1 92 ? 8.078 5.32 3.219 1 95.5 92 VAL B N 1
ATOM 1724 C CA . VAL B 1 92 ? 7.961 4.809 1.858 1 95.5 92 VAL B CA 1
ATOM 1725 C C . VAL B 1 92 ? 9.219 4.023 1.497 1 95.5 92 VAL B C 1
ATOM 1727 O O . VAL B 1 92 ? 9.141 2.932 0.928 1 95.5 92 VAL B O 1
ATOM 1730 N N . LEU B 1 93 ? 10.383 4.578 1.888 1 96.5 93 LEU B N 1
ATOM 1731 C CA . LEU B 1 93 ? 11.664 3.926 1.616 1 96.5 93 LEU B CA 1
ATOM 1732 C C . LEU B 1 93 ? 11.742 2.57 2.309 1 96.5 93 LEU B C 1
ATOM 1734 O O . LEU B 1 93 ? 12.125 1.573 1.691 1 96.5 93 LEU B O 1
ATOM 1738 N N . GLU B 1 94 ? 11.391 2.561 3.559 1 95.44 94 GLU B N 1
ATOM 1739 C CA . GLU B 1 94 ? 11.43 1.323 4.332 1 95.44 94 GLU B CA 1
ATOM 1740 C C . GLU B 1 94 ? 10.523 0.26 3.719 1 95.44 94 GLU B C 1
ATOM 1742 O O . GLU B 1 94 ? 10.922 -0.9 3.588 1 95.44 94 GLU B O 1
ATOM 1747 N N . GLY B 1 95 ? 9.289 0.69 3.357 1 94.69 95 GLY B N 1
ATOM 1748 C CA . GLY B 1 95 ? 8.375 -0.234 2.713 1 94.69 95 GLY B CA 1
ATOM 1749 C C . GLY B 1 95 ? 8.891 -0.776 1.396 1 94.69 95 GLY B C 1
ATOM 1750 O O . GLY B 1 95 ? 8.789 -1.975 1.127 1 94.69 95 GLY B O 1
ATOM 1751 N N . PHE B 1 96 ? 9.516 0.084 0.639 1 96.62 96 PHE B N 1
ATOM 1752 C CA . PHE B 1 96 ? 10.055 -0.278 -0.665 1 96.62 96 PHE B CA 1
ATOM 1753 C C . PHE B 1 96 ? 11.18 -1.296 -0.519 1 96.62 96 PHE B C 1
ATOM 1755 O O . PHE B 1 96 ? 11.164 -2.348 -1.161 1 96.62 96 PHE B O 1
ATOM 1762 N N . VAL B 1 97 ? 12.109 -1.025 0.348 1 96.75 97 VAL B N 1
ATOM 1763 C CA . VAL B 1 97 ? 13.266 -1.895 0.516 1 96.75 97 VAL B CA 1
ATOM 1764 C C . VAL B 1 97 ? 12.82 -3.258 1.041 1 96.75 97 VAL B C 1
ATOM 1766 O O . VAL B 1 97 ? 13.289 -4.297 0.569 1 96.75 97 VAL B O 1
ATOM 1769 N N . LYS B 1 98 ? 11.906 -3.242 1.987 1 94.62 98 LYS B N 1
ATOM 1770 C CA . LYS B 1 98 ? 11.398 -4.496 2.539 1 94.62 98 LYS B CA 1
ATOM 1771 C C . LYS B 1 98 ? 10.75 -5.352 1.456 1 94.62 98 LYS B C 1
ATOM 1773 O O . LYS B 1 98 ? 11.023 -6.547 1.35 1 94.62 98 LYS B O 1
ATOM 1778 N N . GLN B 1 99 ? 9.898 -4.746 0.639 1 94 99 GLN B N 1
ATOM 1779 C CA . GLN B 1 99 ? 9.195 -5.469 -0.416 1 94 99 GLN B CA 1
ATOM 1780 C C . GLN B 1 99 ? 10.172 -5.996 -1.464 1 94 99 GLN B C 1
ATOM 1782 O O . GLN B 1 99 ? 10.047 -7.137 -1.916 1 94 99 GLN B O 1
ATOM 1787 N N . MET B 1 100 ? 11.125 -5.195 -1.836 1 96.38 100 MET B N 1
ATOM 1788 C CA . MET B 1 100 ? 12.094 -5.602 -2.85 1 96.38 100 MET B CA 1
ATOM 1789 C C . MET B 1 100 ? 12.961 -6.75 -2.344 1 96.38 100 MET B C 1
ATOM 1791 O O . MET B 1 100 ? 13.281 -7.668 -3.1 1 96.38 100 MET B O 1
ATOM 1795 N N . LYS B 1 101 ? 13.273 -6.727 -1.051 1 94.5 101 LYS B N 1
ATOM 1796 C CA . LYS B 1 101 ? 14.039 -7.824 -0.46 1 94.5 101 LYS B CA 1
ATOM 1797 C C . LYS B 1 101 ? 13.227 -9.117 -0.456 1 94.5 101 LYS B C 1
ATOM 1799 O O . LYS B 1 101 ? 13.766 -10.195 -0.728 1 94.5 101 LYS B O 1
ATOM 1804 N N . GLU B 1 102 ? 11.969 -8.961 -0.164 1 92.06 102 GLU B N 1
ATOM 1805 C CA . GLU B 1 102 ? 11.094 -10.133 -0.176 1 92.06 102 GLU B CA 1
ATOM 1806 C C . GLU B 1 102 ? 11.031 -10.758 -1.565 1 92.06 102 GLU B C 1
ATOM 1808 O O . GLU B 1 102 ? 10.852 -11.969 -1.696 1 92.06 102 GLU B O 1
ATOM 1813 N N . LEU B 1 103 ? 11.172 -9.953 -2.562 1 94.75 103 LEU B N 1
ATOM 1814 C CA . LEU B 1 103 ? 11.133 -10.422 -3.943 1 94.75 103 LEU B CA 1
ATOM 1815 C C . LEU B 1 103 ? 12.492 -10.945 -4.379 1 94.75 103 LEU B C 1
ATOM 1817 O O . LEU B 1 103 ? 12.656 -11.406 -5.512 1 94.75 103 LEU B O 1
ATOM 1821 N N . GLY B 1 104 ? 13.531 -10.797 -3.508 1 93.38 104 GLY B N 1
ATOM 1822 C CA . GLY B 1 104 ? 14.844 -11.375 -3.752 1 93.38 104 GLY B CA 1
ATOM 1823 C C . GLY B 1 104 ? 15.789 -10.43 -4.473 1 93.38 104 GLY B C 1
ATOM 1824 O O . GLY B 1 104 ? 16.766 -10.867 -5.09 1 93.38 104 GLY B O 1
ATOM 1825 N N . LEU B 1 105 ? 15.516 -9.172 -4.465 1 94.94 105 LEU B N 1
ATOM 1826 C CA . LEU B 1 105 ? 16.375 -8.219 -5.16 1 94.94 105 LEU B CA 1
ATOM 1827 C C . LEU B 1 105 ? 17.516 -7.762 -4.262 1 94.94 105 LEU B C 1
ATOM 1829 O O . LEU B 1 105 ? 17.344 -7.578 -3.059 1 94.94 105 LEU B O 1
ATOM 1833 N N . THR B 1 106 ? 18.672 -7.523 -4.855 1 94.62 106 THR B N 1
ATOM 1834 C CA . THR B 1 106 ? 19.828 -6.945 -4.172 1 94.62 106 THR B CA 1
ATOM 1835 C C . THR B 1 106 ? 19.766 -5.422 -4.195 1 94.62 106 THR B C 1
ATOM 1837 O O . THR B 1 106 ? 18.938 -4.84 -4.902 1 94.62 106 THR B O 1
ATOM 1840 N N . LYS B 1 107 ? 20.641 -4.867 -3.34 1 95.88 107 LYS B N 1
ATOM 1841 C CA . LYS B 1 107 ? 20.75 -3.414 -3.348 1 95.88 107 LYS B CA 1
ATOM 1842 C C . LYS B 1 107 ? 21.047 -2.893 -4.75 1 95.88 107 LYS B C 1
ATOM 1844 O O . LYS B 1 107 ? 20.438 -1.927 -5.203 1 95.88 107 LYS B O 1
ATOM 1849 N N . GLU B 1 108 ? 21.953 -3.564 -5.422 1 96.12 108 GLU B N 1
ATOM 1850 C CA . GLU B 1 108 ? 22.344 -3.145 -6.762 1 96.12 108 GLU B CA 1
ATOM 1851 C C . GLU B 1 108 ? 21.172 -3.219 -7.734 1 96.12 108 GLU B C 1
ATOM 1853 O O . GLU B 1 108 ? 20.984 -2.33 -8.57 1 96.12 108 GLU B O 1
ATOM 1858 N N . GLU B 1 109 ? 20.438 -4.188 -7.625 1 95.56 109 GLU B N 1
ATOM 1859 C CA . GLU B 1 109 ? 19.281 -4.355 -8.5 1 95.56 109 GLU B CA 1
ATOM 1860 C C . GLU B 1 109 ? 18.219 -3.281 -8.227 1 95.56 109 GLU B C 1
ATOM 1862 O O . GLU B 1 109 ? 17.578 -2.793 -9.156 1 95.56 109 GLU B O 1
ATOM 1867 N N . MET B 1 110 ? 18.016 -2.957 -6.953 1 96.75 110 MET B N 1
ATOM 1868 C CA . MET B 1 110 ? 17.078 -1.896 -6.594 1 96.75 110 MET B CA 1
ATOM 1869 C C . MET B 1 110 ? 17.5 -0.566 -7.207 1 96.75 110 MET B C 1
ATOM 1871 O O . MET B 1 110 ? 16.672 0.141 -7.793 1 96.75 110 MET B O 1
ATOM 1875 N N . LEU B 1 111 ? 18.75 -0.232 -7.035 1 96.5 111 LEU B N 1
ATOM 1876 C CA . LEU B 1 111 ? 19.281 1.025 -7.551 1 96.5 111 LEU B CA 1
ATOM 1877 C C . LEU B 1 111 ? 19.156 1.084 -9.07 1 96.5 111 LEU B C 1
ATOM 1879 O O . LEU B 1 111 ? 18.75 2.107 -9.625 1 96.5 111 LEU B O 1
ATOM 1883 N N . GLU B 1 112 ? 19.469 -0.03 -9.719 1 96 112 GLU B N 1
ATOM 1884 C CA . GLU B 1 112 ? 19.359 -0.093 -11.172 1 96 112 GLU B CA 1
ATOM 1885 C C . GLU B 1 112 ? 17.906 0.068 -11.625 1 96 112 GLU B C 1
ATOM 1887 O O . GLU B 1 112 ? 17.641 0.711 -12.641 1 96 112 GLU B O 1
ATOM 1892 N N . GLY B 1 113 ? 17.031 -0.562 -10.883 1 95.25 113 GLY B N 1
ATOM 1893 C CA . GLY B 1 113 ? 15.617 -0.433 -11.188 1 95.25 113 GLY B CA 1
ATOM 1894 C C . GLY B 1 113 ? 15.125 0.999 -11.125 1 95.25 113 GLY B C 1
ATOM 1895 O O . GLY B 1 113 ? 14.383 1.445 -12 1 95.25 113 GLY B O 1
ATOM 1896 N N . ILE B 1 114 ? 15.508 1.697 -10.109 1 95.44 114 ILE B N 1
ATOM 1897 C CA . ILE B 1 114 ? 15.102 3.088 -9.938 1 95.44 114 ILE B CA 1
ATOM 1898 C C . ILE B 1 114 ? 15.703 3.939 -11.055 1 95.44 114 ILE B C 1
ATOM 1900 O O . ILE B 1 114 ? 15.016 4.777 -11.641 1 95.44 114 ILE B O 1
ATOM 1904 N N . LYS B 1 115 ? 16.953 3.713 -11.352 1 94.81 115 LYS B N 1
ATOM 1905 C CA . LYS B 1 115 ? 17.609 4.453 -12.422 1 94.81 115 LYS B CA 1
ATOM 1906 C C . LYS B 1 115 ? 16.891 4.258 -13.75 1 94.81 115 LYS B C 1
ATOM 1908 O O . LYS B 1 115 ? 16.609 5.23 -14.461 1 94.81 115 LYS B O 1
ATOM 1913 N N . THR B 1 116 ? 16.578 3.064 -14.109 1 93 116 THR B N 1
ATOM 1914 C CA . THR B 1 116 ? 15.938 2.721 -15.375 1 93 116 THR B CA 1
ATOM 1915 C C . THR B 1 116 ? 14.531 3.307 -15.438 1 93 116 THR B C 1
ATOM 1917 O O . THR B 1 116 ? 14.117 3.824 -16.484 1 93 116 THR B O 1
ATOM 1920 N N . PHE B 1 117 ? 13.844 3.238 -14.328 1 90.44 117 PHE B N 1
ATOM 1921 C CA . PHE B 1 117 ? 12.461 3.701 -14.297 1 90.44 117 PHE B CA 1
ATOM 1922 C C . PHE B 1 117 ? 12.391 5.219 -14.406 1 90.44 117 PHE B C 1
ATOM 1924 O O . PHE B 1 117 ? 11.492 5.766 -15.055 1 90.44 117 PHE B O 1
ATOM 1931 N N . THR B 1 118 ? 13.266 5.879 -13.859 1 88.56 118 THR B N 1
ATOM 1932 C CA . THR B 1 118 ? 13.2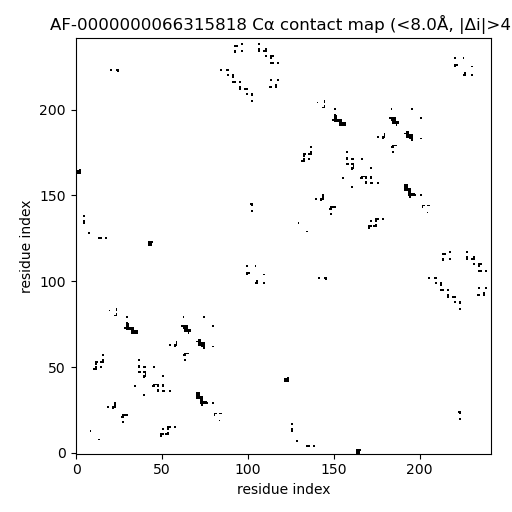42 7.336 -13.844 1 88.56 118 THR B CA 1
ATOM 1933 C C . THR B 1 118 ? 13.867 7.902 -15.117 1 88.56 118 THR B C 1
ATOM 1935 O O . THR B 1 118 ? 13.664 9.078 -15.438 1 88.56 118 THR B O 1
ATOM 1938 N N . GLU B 1 119 ? 14.75 7.156 -15.883 1 82.44 119 GLU B N 1
ATOM 1939 C CA . GLU B 1 119 ? 15.32 7.613 -17.156 1 82.44 119 GLU B CA 1
ATOM 1940 C C . GLU B 1 119 ? 14.352 7.383 -18.312 1 82.44 119 GLU B C 1
ATOM 1942 O O . GLU B 1 119 ? 14.336 8.141 -19.281 1 82.44 119 GLU B O 1
ATOM 1947 N N . GLY B 1 120 ? 13.703 6.168 -18.406 1 65.06 120 GLY B N 1
ATOM 1948 C CA . GLY B 1 120 ? 12.812 5.859 -19.5 1 65.06 120 GLY B CA 1
ATOM 1949 C C . GLY B 1 120 ? 11.461 6.543 -19.391 1 65.06 120 GLY B C 1
ATOM 1950 O O . GLY B 1 120 ? 10.633 6.445 -20.297 1 65.06 120 GLY B O 1
ATOM 1951 N N . GLY B 1 121 ? 10.922 7.031 -18.312 1 49.34 121 GLY B N 1
ATOM 1952 C CA . GLY B 1 121 ? 9.688 7.793 -18.266 1 49.34 121 GLY B CA 1
ATOM 1953 C C . GLY B 1 121 ? 9.898 9.289 -18.422 1 49.34 121 GLY B C 1
ATOM 1954 O O . GLY B 1 121 ? 11.016 9.781 -18.266 1 49.34 121 GLY B O 1
#

Radius of gyration: 21.36 Å; Cα contacts (8 Å, |Δi|>4): 257; chains: 2; bounding box: 43×60×42 Å

Organism: Bacillus subtilis (strain 168) (NCBI:txid224308)

Secondary structure (DSSP, 8-state):
----------HHHHHHHHHHHHHHTTSS-TTPBPPPHHHHHHHHT--HHHHHHHHHHHHHTTSEEEETTTEEEE---TTHHHHHHHHHHHHHHHHHHHHHHHTT--HHHHHHHHHHHHHH-/----------HHHHHHHHHHHHHHTTSS-TTPBPPPHHHHHHHHT--HHHHHHHHHHHHHTTSEEEETTTEEEE---TTHHHHHHHHHHHHHHHHHHHHHHHTT--HHHHHHHHHHHHHH-

InterPro domains:
  IPR000524 Transcription regulator HTH, GntR [PF00392] (12-74)
  IPR000524 Transcription regulator HTH, GntR [PS50949] (9-77)
  IPR000524 Transcription regulator HTH, GntR [SM00345] (15-74)
  IPR000524 Transcription regulator HTH, GntR [cd07377] (10-75)
  IPR036388 Winged helix-like DNA-binding domain superfamily [G3DSA:1.10.10.10] (8-119)
  IPR036390 Winged helix DNA-binding domain superfamily [SSF46785] (5-84)

Foldseek 3Di:
DPCCPVPDPPPLVVVLVVVLVCDLVVVADAFDFDDALVVVCVVVVHDSVSSVVNLVVCVVVVQWDADVPPHIGGHPDPCNNVVSVVVVVVVVVVVVVVVCVVVPDDPVRVVVVVVVVVVVD/DPCCPVPDPPPLVVVLVVVLVCDLVVVADAFDFDDALVVVCVVVVHDSVSSVVNLVVCVVVVQWDADPPPHIGGHPDPCNNVVSVVVVVVVVVVVVVVVCVVVPDDPVRVVVVVVVVVVVD